Protein AF-A0A858ZTI4-F1 (afdb_monomer_lite)

pLDDT: mean 88.01, std 12.33, range [46.69, 97.62]

Organism: NCBI:txid179636

Secondary structure (DSSP, 8-state):
-HHHHHHHHHHHHHH--S---EEEEEEEETTEEEEEEEEEPTTSPEEEEEEETTEEE-HHHHHHHT-S-TT-HHHHHHHHHHHHHTT----------------SS--EEEEETTEEEEEEEEEEEEEE--TTSSS--EEEEEEEEEEEETTEEEE-SEEEPTTT--EEESS-SHHHHHHHHHT-

Structure (mmCIF, N/CA/C/O backbone):
data_AF-A0A858ZTI4-F1
#
_entry.id   AF-A0A858ZTI4-F1
#
loop_
_atom_site.group_PDB
_atom_site.id
_atom_site.type_symbol
_atom_site.label_atom_id
_atom_site.label_alt_id
_atom_site.label_comp_id
_atom_site.label_asym_id
_atom_site.label_entity_id
_atom_site.label_seq_id
_atom_site.pdbx_PDB_ins_code
_atom_site.Cartn_x
_atom_site.Cartn_y
_atom_site.Cartn_z
_atom_site.occupancy
_atom_site.B_iso_or_equiv
_atom_site.auth_seq_id
_atom_site.auth_comp_id
_atom_site.auth_asym_id
_atom_site.auth_atom_id
_atom_site.pdbx_PDB_model_num
ATOM 1 N N . MET A 1 1 ? 11.874 0.319 -4.194 1.00 8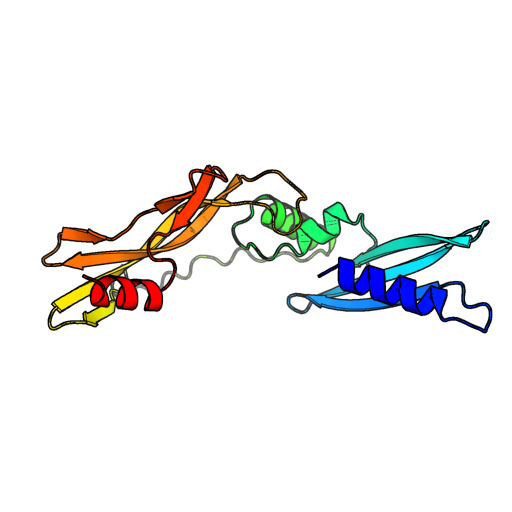0.25 1 MET A N 1
ATOM 2 C CA . MET A 1 1 ? 11.763 -1.053 -4.768 1.00 80.25 1 MET A CA 1
ATOM 3 C C . MET A 1 1 ? 12.172 -1.053 -6.231 1.00 80.25 1 MET A C 1
ATOM 5 O O . MET A 1 1 ? 13.229 -1.582 -6.522 1.00 80.25 1 MET A O 1
ATOM 9 N N . ILE A 1 2 ? 11.401 -0.429 -7.134 1.00 89.94 2 ILE A N 1
ATOM 10 C CA . ILE A 1 2 ? 11.811 -0.324 -8.543 1.00 89.94 2 ILE A CA 1
ATOM 11 C C . ILE A 1 2 ? 13.073 0.529 -8.711 1.00 89.94 2 ILE A C 1
ATOM 13 O O . ILE A 1 2 ? 13.907 0.182 -9.528 1.00 89.94 2 ILE A O 1
ATOM 17 N N . GLU A 1 3 ? 13.240 1.586 -7.901 1.00 91.25 3 GLU A N 1
ATOM 18 C CA . GLU A 1 3 ? 14.425 2.458 -7.960 1.00 91.25 3 GLU A CA 1
ATOM 19 C C . GLU A 1 3 ? 15.718 1.675 -7.762 1.00 91.25 3 GLU A C 1
ATOM 21 O O . GLU A 1 3 ? 16.663 1.894 -8.497 1.00 91.25 3 GLU A O 1
ATOM 26 N N . HIS A 1 4 ? 15.719 0.683 -6.866 1.00 92.56 4 HIS A N 1
ATOM 27 C CA . HIS A 1 4 ? 16.883 -0.171 -6.653 1.00 92.56 4 HIS A CA 1
ATOM 28 C C . HIS A 1 4 ? 17.304 -0.914 -7.930 1.00 92.56 4 HIS A C 1
ATOM 30 O O . HIS A 1 4 ? 18.484 -0.942 -8.250 1.00 92.56 4 HIS A O 1
ATOM 36 N N . LEU A 1 5 ? 16.343 -1.445 -8.695 1.00 94.62 5 LEU A N 1
ATOM 37 C CA . LEU A 1 5 ? 16.630 -2.086 -9.984 1.00 94.62 5 LEU A CA 1
ATOM 38 C C . LEU A 1 5 ? 17.045 -1.072 -11.054 1.00 94.62 5 LEU A C 1
ATOM 40 O O . LEU A 1 5 ? 17.839 -1.386 -11.935 1.00 94.62 5 LEU A O 1
ATOM 44 N N . GLU A 1 6 ? 16.487 0.141 -11.017 1.00 95.88 6 GLU A N 1
ATOM 45 C CA . GLU A 1 6 ? 16.911 1.217 -11.915 1.00 95.88 6 GLU A CA 1
ATOM 46 C C . GLU A 1 6 ? 18.361 1.631 -11.641 1.00 95.88 6 GLU A C 1
ATOM 48 O O . GLU A 1 6 ? 19.104 1.871 -12.591 1.00 95.88 6 GLU A O 1
ATOM 53 N N . ASP A 1 7 ? 18.759 1.696 -10.373 1.00 95.88 7 ASP A N 1
ATOM 54 C CA . ASP A 1 7 ? 20.113 2.045 -9.947 1.00 95.88 7 ASP A CA 1
ATOM 55 C C . ASP A 1 7 ? 21.097 0.920 -10.269 1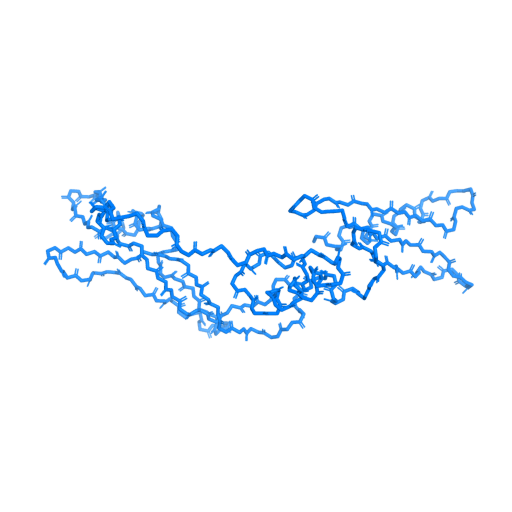.00 95.88 7 ASP A C 1
ATOM 57 O O . ASP A 1 7 ? 22.113 1.187 -10.898 1.00 95.88 7 ASP A O 1
ATOM 61 N N . GLU A 1 8 ? 20.744 -0.340 -10.002 1.00 95.44 8 GLU A N 1
ATOM 62 C CA . GLU A 1 8 ? 21.542 -1.512 -10.393 1.00 95.44 8 GLU A CA 1
ATOM 63 C C . GLU A 1 8 ? 21.844 -1.518 -11.901 1.00 95.44 8 GLU A C 1
ATOM 65 O O . GLU A 1 8 ? 22.991 -1.657 -12.322 1.00 95.44 8 GLU A O 1
ATOM 70 N N . VAL A 1 9 ? 20.825 -1.270 -12.730 1.00 95.38 9 VAL A N 1
ATOM 71 C CA . VAL A 1 9 ? 20.981 -1.156 -14.186 1.00 95.38 9 VAL A CA 1
ATOM 72 C C . VAL A 1 9 ? 21.900 0.002 -14.577 1.00 95.38 9 VAL A C 1
ATOM 74 O O . VAL A 1 9 ? 22.674 -0.119 -15.530 1.00 95.38 9 VAL A O 1
ATOM 77 N N . ARG A 1 10 ? 21.793 1.152 -13.902 1.00 94.62 10 ARG A N 1
ATOM 78 C CA . ARG A 1 10 ? 22.649 2.314 -14.181 1.00 94.62 10 ARG A CA 1
ATOM 79 C C . ARG A 1 10 ? 24.093 2.032 -13.789 1.00 94.62 10 ARG A C 1
ATOM 81 O O . ARG A 1 10 ? 24.980 2.333 -14.585 1.00 94.62 10 ARG A O 1
ATOM 88 N N . ASP A 1 11 ? 24.313 1.429 -12.630 1.00 93.44 11 ASP A N 1
ATOM 89 C CA . ASP A 1 11 ? 25.634 1.089 -12.107 1.00 93.44 11 ASP A CA 1
ATOM 90 C C . ASP A 1 11 ? 26.331 0.047 -12.986 1.00 93.44 11 ASP A C 1
ATOM 92 O O . ASP A 1 11 ? 27.516 0.195 -13.304 1.00 93.44 11 ASP A O 1
ATOM 96 N N . GLU A 1 12 ? 25.594 -0.960 -13.465 1.00 93.19 12 GLU A N 1
ATOM 97 C CA . GLU A 1 12 ? 26.107 -1.959 -14.407 1.00 93.19 12 GLU A CA 1
ATOM 98 C C . GLU A 1 12 ? 26.527 -1.307 -15.733 1.00 93.19 12 GLU A C 1
ATOM 100 O O . GLU A 1 12 ? 27.635 -1.535 -16.228 1.00 93.19 12 GLU A O 1
ATOM 105 N N . LEU A 1 13 ? 25.681 -0.433 -16.292 1.00 92.50 13 LEU A N 1
ATOM 106 C CA . LEU A 1 13 ? 25.996 0.286 -17.530 1.00 92.50 13 LEU A CA 1
ATOM 107 C C . LEU A 1 13 ? 27.165 1.262 -17.364 1.00 92.50 13 LEU A C 1
ATOM 109 O O . LEU A 1 13 ? 27.969 1.396 -18.286 1.00 92.50 13 LEU A O 1
ATOM 113 N N . ALA A 1 14 ? 27.280 1.926 -16.213 1.00 88.44 14 ALA A N 1
ATOM 114 C CA . ALA A 1 14 ? 28.381 2.836 -15.909 1.00 88.44 14 ALA A CA 1
ATOM 115 C C . ALA A 1 14 ? 29.712 2.094 -15.702 1.00 88.44 14 ALA A C 1
ATOM 117 O O . ALA A 1 14 ? 30.772 2.608 -16.061 1.00 88.44 14 ALA A O 1
ATOM 118 N N . SER A 1 15 ? 29.661 0.875 -15.160 1.00 85.88 15 SER A N 1
ATOM 119 C CA . SER A 1 15 ? 30.842 0.054 -14.864 1.00 85.88 15 SER A CA 1
ATOM 120 C C . SER A 1 15 ? 31.310 -0.801 -16.046 1.00 85.88 15 SER A C 1
ATOM 122 O O . SER A 1 15 ? 32.394 -1.391 -15.997 1.00 85.88 15 SER A O 1
ATOM 124 N N . SER A 1 16 ? 30.525 -0.883 -17.124 1.00 80.38 16 SER A N 1
ATOM 125 C CA . SER A 1 16 ? 30.872 -1.683 -18.297 1.00 80.38 16 SER A CA 1
ATOM 126 C C . SER A 1 16 ? 32.094 -1.124 -19.037 1.00 80.38 16 SER A C 1
ATOM 128 O O . SER A 1 16 ? 32.050 -0.061 -19.656 1.00 80.38 16 SER A O 1
ATOM 130 N N . LYS A 1 17 ? 33.161 -1.928 -19.092 1.00 65.38 17 LYS A N 1
ATOM 131 C CA . LYS A 1 17 ? 34.395 -1.624 -19.838 1.00 65.38 17 LYS A CA 1
ATOM 132 C C . LYS A 1 17 ? 34.400 -2.109 -21.299 1.00 65.38 17 LYS A C 1
ATOM 134 O O . LYS A 1 17 ? 35.299 -1.736 -22.043 1.00 65.38 17 LYS A O 1
ATOM 139 N N . HIS A 1 18 ? 33.419 -2.912 -21.733 1.00 64.19 18 HIS A N 1
ATOM 140 C CA . HIS A 1 18 ? 33.491 -3.686 -22.992 1.00 64.19 18 HIS A CA 1
ATOM 141 C C . HIS A 1 18 ? 32.385 -3.372 -24.016 1.00 64.19 18 HIS A C 1
ATOM 143 O O . HIS A 1 18 ? 31.925 -4.256 -24.735 1.00 64.19 18 HIS A O 1
ATOM 149 N N . GLY A 1 19 ? 31.928 -2.120 -24.103 1.00 73.31 19 GLY A N 1
ATOM 150 C CA . GLY A 1 19 ? 30.911 -1.741 -25.096 1.00 73.31 19 GLY A CA 1
ATOM 151 C C . GLY A 1 19 ? 29.525 -2.349 -24.838 1.00 73.31 19 GLY A C 1
ATOM 152 O O . GLY A 1 19 ? 28.692 -2.396 -25.746 1.00 73.31 19 GLY A O 1
ATOM 153 N N . GLN A 1 20 ? 29.252 -2.803 -23.609 1.00 81.88 20 GLN A N 1
ATOM 154 C CA . GLN A 1 20 ? 27.918 -3.219 -23.196 1.00 81.88 20 GLN A CA 1
ATOM 155 C C . GLN A 1 20 ? 26.986 -2.007 -23.261 1.00 81.88 20 GLN A C 1
ATOM 157 O O . GLN A 1 20 ? 27.172 -1.005 -22.577 1.00 81.88 20 GLN A O 1
ATOM 162 N N . THR A 1 21 ? 25.970 -2.091 -24.116 1.00 88.00 21 THR A N 1
ATOM 163 C CA . THR A 1 21 ? 24.982 -1.016 -24.303 1.00 88.00 21 THR A CA 1
ATOM 164 C C . THR A 1 21 ? 23.653 -1.323 -23.625 1.00 88.00 21 THR A C 1
ATOM 166 O O . THR A 1 21 ? 22.708 -0.544 -23.763 1.00 88.00 21 THR A O 1
ATOM 169 N N . ARG A 1 22 ? 23.543 -2.468 -22.935 1.00 92.81 22 ARG A N 1
ATOM 170 C CA . ARG A 1 22 ? 22.309 -2.954 -22.308 1.00 92.81 22 ARG A CA 1
ATOM 171 C C . ARG A 1 22 ? 22.593 -3.680 -20.995 1.00 92.81 22 ARG A C 1
ATOM 173 O O . ARG A 1 22 ? 23.518 -4.481 -20.944 1.00 92.81 22 ARG A O 1
ATOM 180 N N . ALA A 1 23 ? 21.748 -3.452 -20.001 1.00 95.00 23 ALA A N 1
ATOM 181 C CA . ALA A 1 23 ? 21.769 -4.128 -18.704 1.00 95.00 23 ALA A CA 1
ATOM 182 C C . ALA A 1 23 ? 20.334 -4.452 -18.284 1.00 95.00 23 ALA A C 1
ATOM 184 O O . ALA A 1 23 ? 19.403 -3.750 -18.697 1.00 95.00 23 ALA A O 1
ATOM 185 N N . VAL A 1 24 ? 20.144 -5.515 -17.507 1.00 95.81 24 VAL A N 1
ATOM 186 C CA . VAL A 1 24 ? 18.823 -5.939 -17.028 1.00 95.81 24 VAL A CA 1
ATOM 187 C C . VAL A 1 24 ? 18.922 -6.337 -15.567 1.00 95.81 24 VAL A C 1
ATOM 189 O O . VAL A 1 24 ? 19.627 -7.286 -15.249 1.00 95.81 24 VAL A O 1
ATOM 192 N N . ALA A 1 25 ? 18.128 -5.687 -14.721 1.00 96.62 25 ALA A N 1
ATOM 193 C CA . ALA A 1 25 ? 17.913 -6.104 -13.343 1.00 96.62 25 ALA A CA 1
ATOM 194 C C . ALA A 1 25 ? 16.523 -6.732 -13.195 1.00 96.62 25 ALA A C 1
ATOM 196 O O . ALA A 1 25 ? 15.554 -6.318 -13.845 1.00 96.62 25 ALA A O 1
ATOM 197 N N . VAL A 1 26 ? 16.420 -7.757 -12.351 1.00 95.69 26 VAL A N 1
ATOM 198 C CA . VAL A 1 26 ? 15.207 -8.569 -12.185 1.00 95.69 26 VAL A CA 1
ATOM 199 C C . VAL A 1 26 ? 14.902 -8.746 -10.705 1.00 95.69 26 VAL A C 1
ATOM 201 O O . VAL A 1 26 ? 15.789 -9.046 -9.915 1.00 95.69 26 VAL A O 1
ATOM 204 N N . MET A 1 27 ? 13.626 -8.653 -10.333 1.00 95.00 27 MET A N 1
ATOM 205 C CA . MET A 1 27 ? 13.158 -9.065 -9.009 1.00 95.00 27 MET A CA 1
ATOM 206 C C . MET A 1 27 ? 11.832 -9.816 -9.099 1.00 95.00 27 MET A C 1
ATOM 208 O O . MET A 1 27 ? 11.109 -9.705 -10.088 1.00 95.00 27 MET A O 1
ATOM 212 N N . HIS A 1 28 ? 11.491 -10.552 -8.044 1.00 91.38 28 HIS A N 1
ATOM 213 C CA . HIS A 1 28 ? 10.184 -11.191 -7.920 1.00 91.38 28 HIS A CA 1
ATOM 214 C C . HIS A 1 28 ? 9.342 -10.463 -6.874 1.00 91.38 28 HIS A C 1
ATOM 216 O O . HIS A 1 28 ? 9.786 -10.258 -5.745 1.00 91.38 28 HIS A O 1
ATOM 222 N N . VAL A 1 29 ? 8.119 -10.083 -7.243 1.00 87.25 29 VAL A N 1
ATOM 223 C CA . VAL A 1 29 ? 7.165 -9.403 -6.362 1.00 87.25 29 VAL A CA 1
ATOM 224 C C . VAL A 1 29 ? 5.873 -10.205 -6.350 1.00 87.25 29 VAL A C 1
ATOM 226 O O . VAL A 1 29 ? 5.237 -10.371 -7.382 1.00 87.25 29 VAL A O 1
ATOM 229 N N . ASN A 1 30 ? 5.473 -10.712 -5.180 1.00 80.81 30 ASN A N 1
ATOM 230 C CA . ASN A 1 30 ? 4.302 -11.593 -5.032 1.00 80.81 30 ASN A CA 1
ATOM 231 C C . ASN A 1 30 ? 4.338 -12.845 -5.941 1.00 80.81 30 ASN A C 1
ATOM 233 O O . ASN A 1 30 ? 3.291 -13.319 -6.369 1.00 80.81 30 ASN A O 1
ATOM 237 N N . GLY A 1 31 ? 5.533 -13.363 -6.246 1.00 84.62 31 GLY A N 1
ATOM 238 C CA . GLY A 1 31 ? 5.731 -14.519 -7.133 1.00 84.62 31 GLY A CA 1
ATOM 239 C C . GLY A 1 31 ? 5.805 -14.184 -8.627 1.00 84.62 31 GLY A C 1
ATOM 240 O O . GLY A 1 31 ? 6.207 -15.035 -9.413 1.00 84.62 31 GLY A O 1
ATOM 241 N N . ASP A 1 32 ? 5.498 -12.947 -9.018 1.00 88.81 32 ASP A N 1
ATOM 242 C CA . ASP A 1 32 ? 5.583 -12.483 -10.401 1.00 88.81 32 ASP A CA 1
ATOM 243 C C . ASP A 1 32 ? 6.939 -11.825 -10.689 1.00 88.81 32 ASP A C 1
ATOM 245 O O . ASP A 1 32 ? 7.517 -11.139 -9.840 1.00 88.81 32 ASP A O 1
ATOM 249 N N . ARG A 1 33 ? 7.448 -12.010 -11.910 1.00 92.44 33 ARG A N 1
ATOM 250 C CA . ARG A 1 33 ? 8.746 -11.478 -12.346 1.00 92.44 33 ARG A CA 1
ATOM 251 C C . ARG A 1 33 ? 8.615 -10.030 -12.816 1.00 92.44 33 ARG A C 1
ATOM 253 O O . ARG A 1 33 ? 7.860 -9.745 -13.741 1.00 92.44 33 ARG A O 1
ATOM 260 N N . LEU A 1 34 ? 9.405 -9.133 -12.244 1.00 94.88 34 LEU A N 1
ATOM 261 C CA . LEU A 1 34 ? 9.541 -7.734 -12.645 1.00 94.88 34 LEU A CA 1
ATOM 262 C C . LEU A 1 34 ? 10.948 -7.510 -13.196 1.00 94.88 34 LEU A C 1
ATOM 264 O O . LEU A 1 34 ? 11.922 -7.968 -12.600 1.00 94.88 34 LEU A O 1
ATOM 268 N N . GLU A 1 35 ? 11.062 -6.800 -14.315 1.00 96.06 35 GLU A N 1
ATOM 269 C CA . GLU A 1 35 ? 12.354 -6.505 -14.934 1.00 96.06 35 GLU A CA 1
ATOM 270 C C . GLU A 1 35 ? 12.483 -5.018 -15.280 1.00 96.06 35 GLU A C 1
ATOM 272 O O . GLU A 1 35 ? 11.532 -4.372 -15.742 1.00 96.06 35 GLU A O 1
ATOM 277 N N . VAL A 1 36 ? 13.689 -4.491 -15.084 1.00 97.62 36 VAL A N 1
ATOM 278 C CA . VAL A 1 36 ? 14.113 -3.170 -15.548 1.00 97.62 36 VAL A CA 1
ATOM 279 C C . VAL A 1 36 ? 15.238 -3.371 -16.551 1.00 97.62 36 VAL A C 1
ATOM 281 O O . VAL A 1 36 ? 16.241 -4.009 -16.256 1.00 97.62 36 VAL A O 1
ATOM 284 N N . LEU A 1 37 ? 15.067 -2.828 -17.751 1.00 96.88 37 LEU A N 1
ATOM 285 C CA . LEU A 1 37 ? 16.036 -2.883 -18.839 1.00 96.88 37 LEU A CA 1
ATOM 286 C C . LEU A 1 37 ? 16.614 -1.491 -19.069 1.00 96.88 37 LEU A C 1
ATOM 288 O O . LEU A 1 37 ? 15.877 -0.572 -19.424 1.00 96.88 37 LEU A O 1
ATOM 292 N N . GLY A 1 38 ? 17.928 -1.349 -18.971 1.00 96.44 38 GLY A N 1
ATOM 293 C CA . GLY A 1 38 ? 18.648 -0.152 -19.395 1.00 96.44 38 GLY A CA 1
ATOM 294 C C . GLY A 1 38 ? 19.221 -0.313 -20.790 1.00 96.44 38 GLY A C 1
ATOM 295 O O . GLY A 1 38 ? 19.688 -1.388 -21.167 1.00 96.44 38 GLY A O 1
ATOM 296 N N . ARG A 1 39 ? 19.196 0.766 -21.573 1.00 95.06 39 ARG A N 1
ATOM 297 C CA . ARG A 1 39 ? 19.897 0.858 -22.857 1.00 95.06 39 ARG A CA 1
ATOM 298 C C . ARG A 1 39 ? 20.601 2.200 -22.988 1.00 95.06 39 ARG A C 1
ATOM 300 O O . ARG A 1 39 ? 19.962 3.234 -22.807 1.00 95.06 39 ARG A O 1
ATOM 307 N N . ILE A 1 40 ? 21.872 2.187 -23.373 1.00 92.69 40 ILE A N 1
ATOM 308 C CA . ILE A 1 40 ? 22.613 3.401 -23.725 1.00 92.69 40 ILE A CA 1
ATOM 309 C C . ILE A 1 40 ? 22.158 3.849 -25.119 1.00 92.69 40 ILE A C 1
ATOM 311 O O . ILE A 1 40 ? 22.263 3.106 -26.096 1.00 92.69 40 ILE A O 1
ATOM 315 N N . GLY A 1 41 ? 21.578 5.043 -25.199 1.00 86.56 41 GLY A N 1
ATOM 316 C CA . GLY A 1 41 ? 21.133 5.665 -26.438 1.00 86.56 41 GLY A CA 1
ATOM 317 C C . GLY A 1 41 ? 22.255 6.407 -27.173 1.00 86.56 41 GLY A C 1
ATOM 318 O O . GLY A 1 41 ? 23.341 6.613 -26.624 1.00 86.56 41 GLY A O 1
ATOM 319 N N . PRO A 1 42 ? 21.986 6.867 -28.409 1.00 78.75 42 PRO A N 1
ATOM 320 C CA . PRO A 1 42 ? 22.879 7.780 -29.116 1.00 78.75 42 PRO A CA 1
ATOM 321 C C . PRO A 1 42 ? 23.128 9.024 -28.249 1.00 78.75 42 PRO A C 1
ATOM 323 O O . PRO A 1 42 ? 22.174 9.673 -27.820 1.00 78.75 42 PRO A O 1
ATOM 326 N N . GLY A 1 43 ? 24.393 9.315 -27.936 1.00 81.12 43 GLY A N 1
ATOM 327 C CA . GLY A 1 43 ? 24.780 10.409 -27.032 1.00 81.12 43 GLY A CA 1
ATOM 328 C C . GLY A 1 43 ? 24.989 10.015 -25.563 1.00 81.12 43 GLY A C 1
ATOM 329 O O . GLY A 1 43 ? 25.113 10.896 -24.722 1.00 81.12 43 GLY A O 1
ATOM 330 N N . GLY A 1 44 ? 25.015 8.719 -25.230 1.00 83.88 44 GLY A N 1
ATOM 331 C CA . GLY A 1 44 ? 25.411 8.240 -23.895 1.00 83.88 44 GLY A CA 1
ATOM 332 C C . GLY A 1 44 ? 24.307 8.281 -22.831 1.00 83.88 44 GLY A C 1
ATOM 333 O O . GLY A 1 44 ? 24.535 7.884 -21.694 1.00 83.88 44 GLY A O 1
ATOM 334 N N . THR A 1 45 ? 23.096 8.717 -23.185 1.00 90.25 45 THR A N 1
ATOM 335 C CA . THR A 1 45 ? 21.959 8.749 -22.250 1.00 90.25 45 THR A CA 1
ATOM 336 C C . THR A 1 45 ? 21.407 7.349 -21.991 1.00 90.25 45 THR A C 1
ATOM 338 O O . THR A 1 45 ? 21.166 6.585 -22.926 1.00 90.25 45 THR A O 1
ATOM 341 N N . ILE A 1 46 ? 21.154 7.003 -20.727 1.00 92.81 46 ILE A N 1
ATOM 342 C CA . ILE A 1 46 ? 20.540 5.719 -20.366 1.00 92.81 46 ILE A CA 1
ATOM 343 C C . ILE A 1 46 ? 19.017 5.845 -20.450 1.00 92.81 46 ILE A C 1
ATOM 345 O O . ILE A 1 46 ? 18.404 6.668 -19.772 1.00 92.81 46 ILE A O 1
ATOM 349 N N . ARG A 1 47 ? 18.391 5.000 -21.273 1.00 93.94 47 ARG A N 1
ATOM 350 C CA . ARG A 1 47 ? 16.934 4.844 -21.356 1.00 93.94 47 ARG A CA 1
ATOM 351 C C . ARG A 1 47 ? 16.506 3.582 -20.629 1.00 93.94 47 ARG A C 1
ATOM 353 O O . ARG A 1 47 ? 17.024 2.505 -20.921 1.00 93.94 47 ARG A O 1
ATOM 360 N N . LEU A 1 48 ? 15.521 3.717 -19.748 1.00 96.19 48 LEU A N 1
ATOM 361 C CA . LEU A 1 48 ? 14.948 2.604 -19.001 1.00 96.19 48 LEU A CA 1
ATOM 362 C C . LEU A 1 48 ? 13.657 2.100 -19.654 1.00 96.19 48 LEU A C 1
ATOM 364 O O . LEU A 1 48 ? 12.852 2.871 -20.182 1.00 96.19 48 LEU A O 1
ATOM 368 N N . GLY A 1 49 ? 13.469 0.788 -19.625 1.00 96.81 49 GLY A N 1
ATOM 369 C CA . GLY A 1 49 ? 12.248 0.090 -19.993 1.00 96.81 49 GLY A CA 1
ATOM 370 C C . GLY A 1 49 ? 11.842 -0.872 -18.886 1.00 96.81 49 GLY A C 1
ATOM 371 O O . GLY A 1 49 ? 12.687 -1.342 -18.130 1.00 96.81 49 GLY A O 1
ATOM 372 N N . TYR A 1 50 ? 10.548 -1.163 -18.806 1.00 96.88 50 TYR A N 1
ATOM 373 C CA . TYR A 1 50 ? 9.966 -1.911 -17.699 1.00 96.88 50 TYR A CA 1
ATOM 374 C C . TYR A 1 50 ? 9.100 -3.048 -18.229 1.00 96.88 50 TYR A C 1
ATOM 376 O O . TYR A 1 50 ? 8.324 -2.844 -19.172 1.00 96.88 50 TYR A O 1
ATOM 384 N N . SER A 1 51 ? 9.208 -4.221 -17.615 1.00 94.06 51 SER A N 1
ATOM 385 C CA . SER A 1 51 ? 8.346 -5.366 -17.901 1.00 94.06 51 SER A CA 1
ATOM 386 C C . SER A 1 51 ? 7.865 -6.060 -16.633 1.00 94.06 51 SER A C 1
ATOM 388 O O . SER A 1 51 ? 8.532 -6.070 -15.598 1.00 94.06 51 SER A O 1
ATOM 390 N N . TYR A 1 52 ? 6.676 -6.649 -16.739 1.00 93.56 52 TYR A N 1
ATOM 391 C CA . TYR A 1 52 ? 6.081 -7.528 -15.739 1.00 93.56 52 TYR A CA 1
ATOM 392 C C . TYR A 1 52 ? 5.684 -8.830 -16.425 1.00 93.56 52 TYR A C 1
ATOM 394 O O . TYR A 1 52 ? 4.953 -8.805 -17.416 1.00 93.56 52 TYR A O 1
ATOM 402 N N . CYS A 1 53 ? 6.223 -9.952 -15.957 1.00 91.56 53 CYS A N 1
ATOM 403 C CA . CYS A 1 53 ? 6.082 -11.278 -16.561 1.00 91.56 53 CYS A CA 1
ATOM 404 C C . CYS A 1 53 ? 6.292 -11.256 -18.088 1.00 91.56 53 CYS A C 1
ATOM 406 O O . CYS A 1 53 ? 5.499 -11.808 -18.847 1.00 91.56 53 CYS A O 1
ATOM 408 N N . GLY A 1 54 ? 7.339 -10.554 -18.542 1.00 89.31 54 GLY A N 1
ATOM 409 C CA . GLY A 1 54 ? 7.702 -10.421 -19.957 1.00 89.31 54 GLY A CA 1
ATOM 410 C C . GLY A 1 54 ? 6.875 -9.415 -20.770 1.00 89.31 54 GLY A C 1
ATOM 411 O O . GLY A 1 54 ? 7.225 -9.132 -21.915 1.00 89.31 54 GLY A O 1
ATOM 412 N N . VAL A 1 55 ? 5.815 -8.821 -20.211 1.00 91.19 55 VAL A N 1
ATOM 413 C CA . VAL A 1 55 ? 5.009 -7.806 -20.908 1.00 91.19 55 VAL A CA 1
ATOM 414 C C . VAL A 1 55 ? 5.536 -6.416 -20.593 1.00 91.19 55 VAL A C 1
ATOM 416 O O . VAL A 1 55 ? 5.617 -6.011 -19.432 1.00 91.19 55 VAL A O 1
ATOM 419 N N . ARG A 1 56 ? 5.876 -5.663 -21.641 1.00 92.69 56 ARG A N 1
ATOM 420 C CA . ARG A 1 56 ? 6.352 -4.285 -21.521 1.00 92.69 56 ARG A CA 1
ATOM 421 C C . ARG A 1 56 ? 5.227 -3.351 -21.084 1.00 92.69 56 ARG A C 1
ATOM 423 O O . ARG A 1 56 ? 4.130 -3.400 -21.631 1.00 92.69 56 ARG A O 1
ATOM 430 N N . MET A 1 57 ? 5.532 -2.443 -20.164 1.00 93.75 57 MET A N 1
ATOM 431 C CA . MET A 1 57 ? 4.593 -1.417 -19.716 1.00 93.75 57 MET A CA 1
ATOM 432 C C . MET A 1 57 ? 5.304 -0.143 -19.259 1.00 93.75 57 MET A C 1
ATOM 434 O O . MET A 1 57 ? 6.528 -0.084 -19.152 1.00 93.75 57 MET A O 1
ATOM 438 N N . GLU A 1 58 ? 4.525 0.906 -19.017 1.00 94.44 58 GLU A N 1
ATOM 439 C CA . GLU A 1 58 ? 5.026 2.145 -18.425 1.00 94.44 58 GLU A CA 1
ATOM 440 C C . GLU A 1 58 ? 5.386 1.953 -16.947 1.00 94.44 58 GLU A C 1
ATOM 442 O O . GLU A 1 58 ? 4.715 1.209 -16.227 1.00 94.44 58 GLU A O 1
ATOM 447 N N . ARG A 1 59 ? 6.383 2.709 -16.461 1.00 94.62 59 ARG A N 1
ATOM 448 C CA . ARG A 1 59 ? 6.805 2.716 -15.047 1.00 94.62 59 ARG A CA 1
ATOM 449 C C . ARG A 1 59 ? 5.628 2.917 -14.094 1.00 94.62 59 ARG A C 1
ATOM 451 O O . ARG A 1 59 ? 5.503 2.213 -13.098 1.00 94.62 59 ARG A O 1
ATOM 458 N N . LYS A 1 60 ? 4.750 3.876 -14.410 1.00 94.44 60 LYS A N 1
ATOM 459 C CA . LYS A 1 60 ? 3.577 4.215 -13.592 1.00 94.44 60 LYS A CA 1
ATOM 460 C C . LYS A 1 60 ? 2.610 3.034 -13.480 1.00 94.44 60 LYS A C 1
ATOM 462 O O . LYS A 1 60 ? 2.144 2.722 -12.385 1.00 94.44 60 LYS A O 1
ATOM 467 N N . THR A 1 61 ? 2.336 2.368 -14.599 1.00 93.31 61 THR A N 1
ATOM 468 C CA . THR A 1 61 ? 1.481 1.175 -14.652 1.00 93.31 61 THR A CA 1
ATOM 469 C C . THR A 1 61 ? 2.085 0.038 -13.843 1.00 93.31 61 THR A C 1
ATOM 471 O O . THR A 1 61 ? 1.388 -0.538 -13.011 1.00 93.31 61 THR A O 1
ATOM 474 N N . LEU A 1 62 ? 3.387 -0.215 -14.005 1.00 94.25 62 LEU A N 1
ATOM 475 C CA . LEU A 1 62 ? 4.101 -1.230 -13.237 1.00 94.25 62 LEU A CA 1
ATOM 476 C C . LEU A 1 62 ? 4.011 -0.965 -11.731 1.00 94.25 62 LEU A C 1
ATOM 478 O O . LEU A 1 62 ? 3.585 -1.837 -10.983 1.00 94.25 62 LEU A O 1
ATOM 482 N N . LEU A 1 63 ? 4.331 0.255 -11.293 1.00 94.25 63 LEU A N 1
ATOM 483 C CA . LEU A 1 63 ? 4.252 0.659 -9.885 1.00 94.25 63 LEU A CA 1
ATOM 484 C C . LEU A 1 63 ? 2.835 0.548 -9.311 1.00 94.25 63 LEU A C 1
ATOM 486 O O . LEU A 1 63 ? 2.665 0.182 -8.151 1.00 94.25 63 LEU A O 1
ATOM 490 N N . THR A 1 64 ? 1.810 0.835 -10.115 1.00 94.25 64 THR A N 1
ATOM 491 C CA . THR A 1 64 ? 0.412 0.647 -9.697 1.00 94.25 64 THR A CA 1
ATOM 492 C C . THR A 1 64 ? 0.093 -0.832 -9.499 1.00 94.25 64 THR A C 1
ATOM 494 O O . THR A 1 64 ? -0.546 -1.199 -8.512 1.00 94.25 64 THR A O 1
ATOM 497 N N . LEU A 1 65 ? 0.552 -1.679 -10.422 1.00 92.31 65 LEU A N 1
ATOM 498 C CA . LEU A 1 65 ? 0.303 -3.118 -10.425 1.00 92.31 65 LEU A CA 1
ATOM 499 C C . LEU A 1 65 ? 0.924 -3.805 -9.200 1.00 92.31 65 LEU A C 1
ATOM 501 O O . LEU A 1 65 ? 0.270 -4.623 -8.547 1.00 92.31 65 LEU A O 1
ATOM 505 N N . VAL A 1 66 ? 2.156 -3.421 -8.855 1.00 91.88 66 VAL A N 1
ATOM 506 C CA . VAL A 1 66 ? 2.930 -3.998 -7.741 1.00 91.88 66 VAL A CA 1
ATOM 507 C C . VAL A 1 66 ? 2.784 -3.245 -6.420 1.00 91.88 66 VAL A C 1
ATOM 509 O O . VAL A 1 66 ? 3.485 -3.557 -5.460 1.00 91.88 66 VAL A O 1
ATOM 512 N N . CYS A 1 67 ? 1.870 -2.275 -6.350 1.00 91.81 67 CYS A N 1
ATOM 513 C CA . CYS A 1 67 ? 1.607 -1.510 -5.136 1.00 91.81 67 CYS A CA 1
ATOM 514 C C . CYS A 1 67 ? 1.373 -2.458 -3.938 1.00 91.81 67 CYS A C 1
ATOM 516 O O . CYS A 1 67 ? 0.548 -3.370 -4.044 1.00 91.81 67 CYS A O 1
ATOM 518 N N . PRO A 1 68 ? 2.059 -2.279 -2.793 1.00 90.19 68 PRO A N 1
ATOM 519 C CA . PRO A 1 68 ? 1.940 -3.195 -1.658 1.00 90.19 68 PRO A CA 1
ATOM 520 C C . PRO A 1 68 ? 0.581 -3.088 -0.951 1.00 90.19 68 PRO A C 1
ATOM 522 O O . PRO A 1 68 ? 0.115 -4.061 -0.357 1.00 90.19 68 PRO A O 1
ATOM 525 N N . GLU A 1 69 ? -0.108 -1.953 -1.084 1.00 91.19 69 GLU A N 1
ATOM 526 C CA . GLU A 1 69 ? -1.412 -1.700 -0.469 1.00 91.19 69 GLU A CA 1
ATOM 527 C C . GLU A 1 69 ? -2.515 -2.545 -1.118 1.00 91.19 69 GLU A C 1
ATOM 529 O O . GLU A 1 69 ? -2.961 -2.273 -2.233 1.00 91.19 69 GLU A O 1
ATOM 534 N N . GLN A 1 70 ? -2.946 -3.613 -0.443 1.00 87.19 70 GLN A N 1
ATOM 535 C CA . GLN A 1 70 ? -3.928 -4.573 -0.975 1.00 87.19 70 GLN A CA 1
ATOM 536 C C . GLN A 1 70 ? -5.310 -3.953 -1.175 1.00 87.19 70 GLN A C 1
ATOM 538 O O . GLN A 1 70 ? -5.977 -4.256 -2.160 1.00 87.19 70 GLN A O 1
ATOM 543 N N . SER A 1 71 ? -5.701 -3.037 -0.290 1.00 89.44 71 SER A N 1
ATOM 544 C CA . SER A 1 71 ? -6.968 -2.310 -0.373 1.00 89.44 71 SER A CA 1
ATOM 545 C C . SER A 1 71 ? -6.916 -1.087 -1.299 1.00 89.44 71 SER A C 1
ATOM 547 O O . SER A 1 71 ? -7.918 -0.384 -1.419 1.00 89.44 71 SER A O 1
ATOM 549 N N . CYS A 1 72 ? -5.788 -0.819 -1.976 1.00 92.44 72 CYS A N 1
ATOM 550 C CA . CYS A 1 72 ? -5.675 0.301 -2.910 1.00 92.44 72 CYS A CA 1
ATOM 551 C C . CYS A 1 72 ? -6.559 0.076 -4.157 1.00 92.44 72 CYS A C 1
ATOM 553 O O . CYS A 1 72 ? -6.293 -0.849 -4.933 1.00 92.44 72 CYS A O 1
ATOM 555 N N . PRO A 1 73 ? -7.550 0.949 -4.435 1.00 92.44 73 PRO A N 1
ATOM 556 C CA . PRO A 1 73 ? -8.422 0.810 -5.604 1.00 92.44 73 PRO A CA 1
ATOM 557 C C . PRO A 1 73 ? -7.664 0.819 -6.937 1.00 92.44 73 PRO A C 1
ATOM 559 O O . PRO A 1 73 ? -8.006 0.068 -7.849 1.00 92.44 73 PRO A O 1
ATOM 562 N N . CYS A 1 74 ? -6.600 1.624 -7.052 1.00 93.50 74 CYS A N 1
ATOM 563 C CA . CYS A 1 74 ? -5.777 1.688 -8.262 1.00 93.50 74 CYS A CA 1
ATOM 564 C C . CYS A 1 74 ? -5.066 0.356 -8.531 1.00 93.50 74 CYS A C 1
ATOM 566 O O . CYS A 1 74 ? -5.047 -0.112 -9.670 1.00 93.50 74 CYS A O 1
ATOM 568 N N . ARG A 1 75 ? -4.539 -0.287 -7.479 1.00 92.88 75 ARG A N 1
ATOM 569 C CA . ARG A 1 75 ? -3.936 -1.622 -7.569 1.00 92.88 75 ARG A CA 1
ATOM 570 C C . ARG A 1 75 ? -4.969 -2.657 -7.990 1.00 92.88 75 ARG A C 1
ATOM 572 O O . ARG A 1 75 ? -4.708 -3.425 -8.911 1.00 92.88 75 ARG A O 1
ATOM 579 N N . VAL A 1 76 ? -6.130 -2.676 -7.333 1.00 91.88 76 VAL A N 1
ATOM 580 C CA . VAL A 1 76 ? -7.215 -3.626 -7.630 1.00 91.88 76 VAL A CA 1
ATOM 581 C C . VAL A 1 76 ? -7.634 -3.515 -9.096 1.00 91.88 76 VAL A C 1
ATOM 583 O O . VAL A 1 76 ? -7.677 -4.523 -9.799 1.00 91.88 76 VAL A O 1
ATOM 586 N N . ALA A 1 77 ? -7.852 -2.293 -9.590 1.00 92.75 77 ALA A N 1
ATOM 587 C CA . ALA A 1 77 ? -8.200 -2.051 -10.987 1.00 92.75 77 ALA A CA 1
ATOM 588 C C . ALA A 1 77 ? -7.077 -2.471 -11.955 1.00 92.75 77 ALA A C 1
ATOM 590 O O . ALA A 1 77 ? -7.337 -3.145 -12.952 1.00 92.75 77 ALA A O 1
ATOM 591 N N . SER A 1 78 ? -5.823 -2.118 -11.653 1.00 92.75 78 SER A N 1
ATOM 592 C CA . SER A 1 78 ? -4.664 -2.475 -12.479 1.00 92.75 78 SER A CA 1
ATOM 593 C C . SER A 1 78 ? -4.465 -3.993 -12.560 1.00 92.75 78 SER A C 1
ATOM 595 O O . SER A 1 78 ? -4.322 -4.529 -13.659 1.00 92.75 78 SER A O 1
ATOM 597 N N . ARG A 1 79 ? -4.569 -4.707 -11.431 1.00 91.31 79 ARG A N 1
ATOM 598 C CA . ARG A 1 79 ? -4.510 -6.175 -11.387 1.00 91.31 79 ARG A CA 1
ATOM 599 C C . ARG A 1 79 ? -5.665 -6.825 -12.134 1.00 91.31 79 ARG A C 1
ATOM 601 O O . ARG A 1 79 ? -5.437 -7.775 -12.873 1.00 91.31 79 ARG A O 1
ATOM 608 N N . ALA A 1 80 ? -6.889 -6.323 -11.982 1.00 89.88 80 ALA A N 1
ATOM 609 C CA . ALA A 1 80 ? -8.036 -6.842 -12.723 1.00 89.88 80 ALA A CA 1
ATOM 610 C C . ALA A 1 80 ? -7.830 -6.718 -14.243 1.00 89.88 80 ALA A C 1
ATOM 612 O O . ALA A 1 80 ? -8.089 -7.666 -14.984 1.00 89.88 80 ALA A O 1
ATOM 613 N N . ASN A 1 81 ? -7.307 -5.579 -14.710 1.00 89.62 81 ASN A N 1
ATOM 614 C CA . ASN A 1 81 ? -6.971 -5.381 -16.120 1.00 89.62 81 ASN A CA 1
ATOM 615 C C . ASN A 1 81 ? -5.836 -6.304 -16.581 1.00 89.62 81 ASN A C 1
ATOM 617 O O . ASN A 1 81 ? -5.923 -6.878 -17.664 1.00 89.62 81 ASN A O 1
ATOM 621 N N . TRP A 1 82 ? -4.809 -6.487 -15.751 1.00 89.62 82 TRP A N 1
ATOM 622 C CA . TRP A 1 82 ? -3.708 -7.407 -16.019 1.00 89.62 82 TRP A CA 1
ATOM 623 C C . TRP A 1 82 ? -4.175 -8.862 -16.154 1.00 89.62 82 TRP A C 1
ATOM 625 O O . TRP A 1 82 ? -3.878 -9.512 -17.154 1.00 89.62 82 TRP A O 1
ATOM 635 N N . HIS A 1 83 ? -4.971 -9.360 -15.203 1.00 87.56 83 HIS A N 1
ATOM 636 C CA . HIS A 1 83 ? -5.519 -10.719 -15.254 1.00 87.56 83 HIS A CA 1
ATOM 637 C C . HIS A 1 83 ? -6.416 -10.925 -16.482 1.00 87.56 83 HIS A C 1
ATOM 639 O O . HIS A 1 83 ? -6.303 -11.951 -17.153 1.00 87.56 83 HIS A O 1
ATOM 645 N N . ARG A 1 84 ? -7.226 -9.916 -16.843 1.00 85.31 84 ARG A N 1
ATOM 646 C CA . ARG A 1 84 ? -8.018 -9.933 -18.081 1.00 85.31 84 ARG A CA 1
ATOM 647 C C . ARG A 1 84 ? -7.129 -10.037 -19.324 1.00 85.31 84 ARG A C 1
ATOM 649 O O . ARG A 1 84 ? -7.436 -10.824 -20.210 1.00 85.31 84 ARG A O 1
ATOM 656 N N . HIS A 1 85 ? -6.030 -9.283 -19.380 1.00 82.81 85 HIS A N 1
ATOM 657 C CA . HIS A 1 85 ? -5.075 -9.330 -20.493 1.00 82.81 85 HIS A CA 1
ATOM 658 C C . HIS A 1 85 ? -4.365 -10.688 -20.606 1.00 82.81 85 HIS A C 1
ATOM 660 O O . HIS A 1 85 ? -4.127 -11.165 -21.709 1.00 82.81 85 HIS A O 1
ATOM 666 N N . GLN A 1 86 ? -4.053 -11.340 -19.484 1.00 80.88 86 GLN A N 1
ATOM 667 C CA . GLN A 1 86 ? -3.439 -12.672 -19.486 1.00 80.88 86 GLN A CA 1
ATOM 668 C C . GLN A 1 86 ? -4.417 -13.810 -19.828 1.00 80.88 86 GLN A C 1
ATOM 670 O O . GLN A 1 86 ? -4.006 -14.966 -19.865 1.00 80.88 86 GLN A O 1
ATOM 675 N N . GLY A 1 87 ? -5.706 -13.520 -20.038 1.00 68.00 87 GLY A N 1
ATOM 676 C CA . GLY A 1 87 ? -6.726 -14.556 -20.208 1.00 68.00 87 GLY A CA 1
ATOM 677 C C . GLY A 1 87 ? -6.967 -15.383 -18.939 1.00 68.00 87 GLY A C 1
ATOM 678 O O . GLY A 1 87 ? -7.599 -16.435 -19.003 1.00 68.00 87 GLY A O 1
ATOM 679 N N . ILE A 1 88 ? -6.490 -14.917 -17.777 1.00 62.12 88 ILE A N 1
ATOM 680 C CA . ILE A 1 88 ? -6.762 -15.553 -16.488 1.00 62.12 88 ILE A CA 1
ATOM 681 C C . ILE A 1 88 ? -8.180 -15.157 -16.085 1.00 62.12 88 ILE A C 1
ATOM 683 O O . ILE A 1 88 ? -8.424 -14.080 -15.535 1.00 62.12 88 ILE A O 1
ATOM 687 N N . VAL A 1 89 ? -9.131 -16.047 -16.358 1.00 52.62 89 VAL A N 1
ATOM 688 C CA . VAL A 1 89 ? -10.454 -15.989 -15.740 1.00 52.62 89 VAL A CA 1
ATOM 689 C C . VAL A 1 89 ? -10.259 -16.349 -14.273 1.00 52.62 89 VAL A C 1
ATOM 691 O O . VAL A 1 89 ? -10.093 -17.518 -13.942 1.00 52.62 89 VAL A O 1
ATOM 694 N N . ILE A 1 90 ? -10.244 -15.350 -13.388 1.00 54.44 90 ILE A N 1
ATOM 695 C CA . ILE A 1 90 ? -10.381 -15.611 -11.953 1.00 54.44 90 ILE A CA 1
ATOM 696 C C . ILE A 1 90 ? -11.810 -16.128 -11.773 1.00 54.44 90 ILE A C 1
ATOM 698 O O . ILE A 1 90 ? -12.749 -15.361 -12.018 1.00 54.44 90 ILE A O 1
ATOM 702 N N . PRO A 1 91 ? -12.013 -17.401 -11.391 1.00 46.69 91 PRO A N 1
ATOM 703 C CA . PRO A 1 91 ? -13.345 -17.871 -11.068 1.00 46.69 91 PRO A CA 1
ATOM 704 C C . PRO A 1 91 ? -13.845 -17.006 -9.915 1.00 46.69 91 PRO A C 1
ATOM 706 O O . PRO A 1 91 ? -13.151 -16.861 -8.907 1.00 46.69 91 PRO A O 1
ATOM 709 N N . ALA A 1 92 ? -15.029 -16.414 -10.052 1.00 51.62 92 ALA A N 1
ATOM 710 C CA . ALA A 1 92 ? -15.709 -15.867 -8.892 1.00 51.62 92 ALA A CA 1
ATOM 711 C C . ALA A 1 92 ? -15.928 -17.043 -7.938 1.00 51.62 92 ALA A C 1
ATOM 713 O O . ALA A 1 92 ? -16.748 -17.912 -8.226 1.00 51.62 92 ALA A O 1
ATOM 714 N N . THR A 1 93 ? -15.146 -17.130 -6.860 1.00 50.88 93 THR A N 1
ATOM 715 C CA . THR A 1 93 ? -15.355 -18.162 -5.848 1.00 50.88 93 THR A CA 1
ATOM 716 C C . THR A 1 93 ? -16.772 -17.959 -5.319 1.00 50.88 93 THR A C 1
ATOM 718 O O . THR A 1 93 ? -17.035 -16.913 -4.717 1.00 50.88 93 THR A O 1
ATOM 721 N N . PRO A 1 94 ? -17.711 -18.896 -5.549 1.00 49.97 94 PRO A N 1
ATOM 722 C CA . PRO A 1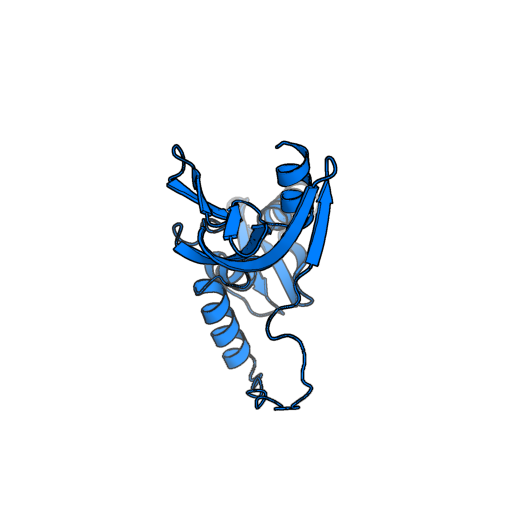 94 ? -19.017 -18.795 -4.928 1.00 49.97 94 PRO A CA 1
ATOM 723 C C . PRO A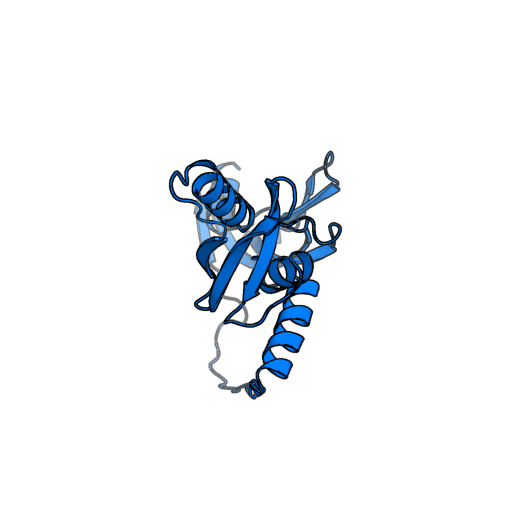 1 94 ? -18.791 -18.826 -3.414 1.00 49.97 94 PRO A C 1
ATOM 725 O O . PRO A 1 94 ? -17.952 -19.614 -2.955 1.00 49.97 94 PRO A O 1
ATOM 728 N N . PRO A 1 95 ? -19.488 -18.001 -2.617 1.00 51.72 95 PRO A N 1
ATOM 729 C CA . PRO A 1 95 ? -19.362 -18.084 -1.173 1.00 51.72 95 PRO A CA 1
ATOM 730 C C . PRO A 1 95 ? -19.775 -19.495 -0.742 1.00 51.72 95 PRO A C 1
ATOM 732 O O . PRO A 1 95 ? -20.943 -19.872 -0.827 1.00 51.72 95 PRO A O 1
ATOM 735 N N . ARG A 1 96 ? -18.806 -20.309 -0.304 1.00 54.25 96 ARG A N 1
ATOM 736 C CA . ARG A 1 96 ? -19.093 -21.565 0.390 1.00 54.25 96 ARG A CA 1
ATOM 737 C C . ARG A 1 96 ? -19.677 -21.193 1.746 1.00 54.25 96 ARG A C 1
ATOM 739 O O . ARG A 1 96 ? -18.941 -20.951 2.697 1.00 54.25 96 ARG A O 1
ATOM 746 N N . PHE A 1 97 ? -21.001 -21.139 1.825 1.00 48.41 97 PHE A N 1
ATOM 747 C CA . PHE A 1 97 ? -21.705 -21.119 3.099 1.00 48.41 97 PHE A CA 1
ATOM 748 C C . PHE A 1 97 ? -21.523 -22.482 3.768 1.00 48.41 97 PHE A C 1
ATOM 750 O O . PHE A 1 97 ? -22.209 -23.448 3.448 1.00 48.41 97 PHE A O 1
ATOM 757 N N . GLN A 1 98 ? -20.566 -22.562 4.686 1.00 54.06 98 GLN A N 1
ATOM 758 C CA . GLN A 1 98 ? -20.551 -23.591 5.717 1.00 54.06 98 GLN A CA 1
ATOM 759 C C . GLN A 1 98 ? -21.051 -22.936 7.007 1.00 54.06 98 GLN A C 1
ATOM 761 O O . GLN A 1 98 ? -20.346 -22.085 7.552 1.00 54.06 98 GLN A O 1
ATOM 766 N N . PRO A 1 99 ? -22.255 -23.280 7.497 1.00 50.03 99 PRO A N 1
ATOM 767 C CA . PRO A 1 99 ? -22.739 -22.797 8.778 1.00 50.03 99 PRO A CA 1
ATOM 768 C C . PRO A 1 99 ? -22.023 -23.581 9.877 1.00 50.03 99 PRO A C 1
ATOM 770 O O . PRO A 1 99 ? -22.530 -24.555 10.422 1.00 50.03 99 PRO A O 1
ATOM 773 N N . VAL A 1 100 ? -20.797 -23.171 10.176 1.00 55.56 100 VAL A N 1
ATOM 774 C CA . VAL A 1 100 ? -20.180 -23.458 11.465 1.00 55.56 100 VAL A CA 1
ATOM 775 C C . VAL A 1 100 ? -20.465 -22.224 12.303 1.00 55.56 100 VAL A C 1
ATOM 777 O O . VAL A 1 100 ? -20.120 -21.123 11.876 1.00 55.56 100 VAL A O 1
ATOM 780 N N . ALA A 1 101 ? -21.121 -22.391 13.452 1.00 57.25 101 ALA A N 1
ATOM 781 C CA . ALA A 1 101 ? -21.327 -21.325 14.428 1.00 57.25 101 ALA A CA 1
ATOM 782 C C . ALA A 1 101 ? -19.965 -20.901 15.003 1.00 57.25 101 ALA A C 1
ATOM 784 O O . ALA A 1 101 ? -19.572 -21.288 16.099 1.00 57.25 101 ALA A O 1
ATOM 785 N N . ARG A 1 102 ? -19.194 -20.168 14.203 1.00 55.03 102 ARG A N 1
ATOM 786 C CA . ARG A 1 102 ? -18.025 -19.429 14.650 1.00 55.03 102 ARG A CA 1
ATOM 787 C C . ARG A 1 102 ? -18.536 -18.143 15.297 1.00 55.03 102 ARG A C 1
ATOM 789 O O . ARG A 1 102 ? -19.523 -17.587 14.807 1.00 55.03 102 ARG A O 1
ATOM 796 N N . PRO A 1 103 ? -17.893 -17.663 16.372 1.00 57.38 103 PRO A N 1
ATOM 797 C CA . PRO A 1 103 ? -18.110 -16.304 16.844 1.00 57.38 103 PRO A CA 1
ATOM 798 C C . PRO A 1 103 ? -18.077 -15.349 15.646 1.00 57.38 103 PRO A C 1
ATOM 800 O O . PRO A 1 103 ? -17.190 -15.461 14.799 1.00 57.38 103 PRO A O 1
ATOM 803 N N . LEU A 1 104 ? -19.058 -14.444 15.545 1.00 62.94 104 LEU A N 1
ATOM 804 C CA . LEU A 1 104 ? -19.146 -13.484 14.432 1.00 62.94 104 LEU A CA 1
ATOM 805 C C . LEU A 1 104 ? -17.873 -12.625 14.319 1.00 62.94 104 LEU A C 1
ATOM 807 O O . LEU A 1 104 ? -17.563 -12.126 13.239 1.00 62.94 104 LEU A O 1
ATOM 811 N N . ILE A 1 105 ? -17.148 -12.478 15.432 1.00 66.56 105 ILE A N 1
ATOM 812 C CA . ILE A 1 105 ? -15.861 -11.802 15.567 1.00 66.56 105 ILE A CA 1
ATOM 813 C C . ILE A 1 105 ? -15.023 -12.616 16.566 1.00 66.56 105 ILE A C 1
ATOM 815 O O . ILE A 1 105 ? -15.510 -12.950 17.646 1.00 66.56 105 ILE A O 1
ATOM 819 N N . GLU A 1 106 ? -13.782 -12.949 16.213 1.00 76.19 106 GLU A N 1
ATOM 820 C CA . GLU A 1 106 ? -12.816 -13.550 17.140 1.00 76.19 106 GLU A CA 1
ATOM 821 C C . GLU A 1 106 ? -12.301 -12.450 18.081 1.00 76.19 106 GLU A C 1
ATOM 823 O O . GLU A 1 106 ? -11.420 -11.665 17.728 1.00 76.19 106 GLU A O 1
ATOM 828 N N . GLU A 1 107 ? -12.939 -12.317 19.246 1.00 89.12 107 GLU A N 1
ATOM 829 C CA . GLU A 1 107 ? -12.481 -11.418 20.307 1.00 89.12 107 GLU A CA 1
ATOM 830 C C . GLU A 1 107 ? -11.248 -12.017 20.987 1.00 89.12 107 GLU A C 1
ATOM 832 O O . GLU A 1 107 ? -11.228 -13.202 21.322 1.00 89.12 107 GLU A O 1
ATOM 837 N N . VAL A 1 108 ? -10.232 -11.191 21.226 1.00 92.19 108 VAL A N 1
ATOM 838 C CA . VAL A 1 108 ? -9.004 -11.603 21.907 1.00 92.19 108 VAL A CA 1
ATOM 839 C C . VAL A 1 108 ? -8.949 -10.941 23.272 1.00 92.19 108 VAL A C 1
ATOM 841 O O . VAL A 1 108 ? -8.925 -9.717 23.379 1.00 92.19 108 VAL A O 1
ATOM 844 N N . GLU A 1 109 ? -8.919 -11.740 24.332 1.00 93.50 109 GLU A N 1
ATOM 845 C CA . GLU A 1 109 ? -8.687 -11.215 25.674 1.00 93.50 109 GLU A CA 1
ATOM 846 C C . GLU A 1 109 ? -7.230 -10.752 25.804 1.00 93.50 109 GLU A C 1
ATOM 848 O O . GLU A 1 109 ? -6.295 -11.508 25.536 1.00 93.50 109 GLU A O 1
ATOM 853 N N . ILE A 1 110 ? -7.031 -9.507 26.233 1.00 93.06 110 ILE A N 1
ATOM 854 C CA . ILE A 1 110 ? -5.717 -8.949 26.551 1.00 93.06 110 ILE A CA 1
ATOM 855 C C . ILE A 1 110 ? -5.666 -8.552 28.025 1.00 93.06 110 ILE A C 1
ATOM 857 O O . ILE A 1 110 ? -6.642 -8.056 28.594 1.00 93.06 110 ILE A O 1
ATOM 861 N N . ARG A 1 111 ? -4.515 -8.787 28.659 1.00 92.44 111 ARG A N 1
ATOM 862 C CA . ARG A 1 111 ? -4.278 -8.481 30.072 1.00 92.44 111 ARG A CA 1
ATOM 863 C C . ARG A 1 111 ? -3.000 -7.668 30.215 1.00 92.44 111 ARG A C 1
ATOM 865 O O . ARG A 1 111 ? -1.960 -8.083 29.714 1.00 92.44 111 ARG A O 1
ATOM 872 N N . ALA A 1 112 ? -3.077 -6.541 30.911 1.00 88.44 112 ALA A N 1
ATOM 873 C CA . ALA A 1 112 ? -1.925 -5.713 31.265 1.00 88.44 112 ALA A CA 1
ATOM 874 C C . ALA A 1 112 ? -2.236 -4.909 32.536 1.00 88.44 112 ALA A C 1
ATOM 876 O O . ALA A 1 112 ? -3.387 -4.553 32.765 1.00 88.44 112 ALA A O 1
ATOM 877 N N . ASN A 1 113 ? -1.234 -4.658 33.385 1.00 85.56 113 ASN A N 1
ATOM 878 C CA . ASN A 1 113 ? -1.373 -3.902 34.643 1.00 85.56 113 ASN A CA 1
ATOM 879 C C . ASN A 1 113 ? -2.521 -4.376 35.562 1.00 85.56 113 ASN A C 1
ATOM 881 O O . ASN A 1 113 ? -3.189 -3.575 36.208 1.00 85.56 113 ASN A O 1
ATOM 885 N N . GLY A 1 114 ? -2.803 -5.684 35.596 1.00 83.75 114 GLY A N 1
ATOM 886 C CA . GLY A 1 114 ? -3.922 -6.241 36.372 1.00 83.75 114 GLY A CA 1
ATOM 887 C C . GLY A 1 114 ? -5.316 -5.941 35.802 1.00 83.75 114 GLY A C 1
ATOM 888 O O . GLY A 1 114 ? -6.311 -6.375 36.377 1.00 83.75 114 GLY A O 1
ATOM 889 N N . ARG A 1 115 ? -5.400 -5.247 34.662 1.00 88.69 115 ARG A N 1
ATOM 890 C CA . ARG A 1 115 ? -6.629 -5.009 33.901 1.00 88.69 115 ARG A CA 1
ATOM 891 C C . ARG A 1 115 ? -6.814 -6.076 32.833 1.00 88.69 115 ARG A C 1
ATOM 893 O O . ARG A 1 115 ? -5.849 -6.667 32.341 1.00 88.69 115 ARG A O 1
ATOM 900 N N . CYS A 1 116 ? -8.068 -6.306 32.469 1.00 90.06 116 CYS A N 1
ATOM 901 C CA . CYS A 1 116 ? -8.456 -7.248 31.433 1.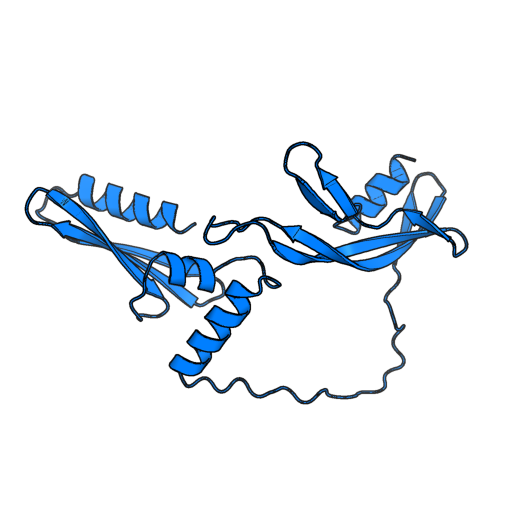00 90.06 116 CYS A CA 1
ATOM 902 C C . CYS A 1 116 ? -9.442 -6.568 30.485 1.00 90.06 116 CYS A C 1
ATOM 904 O O . CYS A 1 116 ? -10.446 -6.005 30.921 1.00 90.06 116 CYS A O 1
ATOM 906 N N . CYS A 1 117 ? -9.145 -6.614 29.190 1.00 93.62 117 CYS A N 1
ATOM 907 C CA . CYS A 1 117 ? -9.981 -6.029 28.152 1.00 93.62 117 CYS A CA 1
ATOM 908 C C . CYS A 1 117 ? -10.170 -7.018 27.001 1.00 93.62 117 CYS A C 1
ATOM 910 O O . CYS A 1 117 ? -9.340 -7.895 26.762 1.00 93.62 117 CYS A O 1
ATOM 912 N N . GLN A 1 118 ? -11.255 -6.843 26.257 1.00 94.94 118 GLN A N 1
ATOM 913 C CA . GLN A 1 118 ? -11.519 -7.565 25.021 1.00 94.94 118 GLN A CA 1
ATOM 914 C C . GLN A 1 118 ? -11.058 -6.720 23.836 1.00 94.94 118 GLN A C 1
ATOM 916 O O . GLN A 1 118 ? -11.557 -5.616 23.627 1.00 94.94 118 GLN A O 1
ATOM 921 N N . ALA A 1 119 ? -10.123 -7.234 23.050 1.00 95.25 119 ALA A N 1
ATOM 922 C CA . ALA A 1 119 ? -9.715 -6.646 21.787 1.00 95.25 119 ALA A CA 1
ATOM 923 C C . ALA A 1 119 ? -10.555 -7.242 20.651 1.00 95.25 119 ALA A C 1
ATOM 925 O O . ALA A 1 119 ? -10.622 -8.461 20.483 1.00 95.25 119 ALA A O 1
ATOM 926 N N . ARG A 1 120 ? -11.193 -6.385 19.853 1.00 93.88 120 ARG A N 1
ATOM 927 C CA . ARG A 1 120 ? -11.988 -6.775 18.684 1.00 93.88 120 ARG A CA 1
ATOM 928 C C . ARG A 1 120 ? -11.313 -6.286 17.405 1.00 93.88 120 ARG A C 1
ATOM 930 O O . ARG A 1 120 ? -11.005 -5.095 17.333 1.00 93.88 120 ARG A O 1
ATOM 937 N N . PRO A 1 121 ? -11.102 -7.141 16.389 1.00 94.19 121 PRO A N 1
ATOM 938 C CA . PRO A 1 121 ? -10.613 -6.680 15.099 1.00 94.19 121 PRO A CA 1
ATOM 939 C C . PRO A 1 121 ? -11.648 -5.759 14.437 1.00 94.19 121 PRO A C 1
ATOM 941 O O . PRO A 1 121 ? -12.846 -6.045 14.426 1.00 94.19 121 PRO A O 1
ATOM 944 N N . ALA A 1 122 ? -11.172 -4.661 13.859 1.00 93.25 122 ALA A N 1
ATOM 945 C CA . ALA A 1 122 ? -11.982 -3.626 13.230 1.00 93.25 122 ALA A CA 1
ATOM 946 C C . ALA A 1 122 ? -11.378 -3.176 11.889 1.00 93.25 122 ALA A C 1
ATOM 948 O O . ALA A 1 122 ? -10.180 -3.327 11.630 1.00 93.25 122 ALA A O 1
ATOM 949 N N . LEU A 1 123 ? -12.227 -2.617 11.021 1.00 93.44 123 LEU A N 1
ATOM 950 C CA . LEU A 1 123 ? -11.828 -2.011 9.751 1.00 93.44 123 LEU A CA 1
ATOM 951 C C . LEU A 1 123 ? -12.061 -0.505 9.801 1.00 93.44 123 LEU A C 1
ATOM 953 O O . LEU A 1 123 ? -13.185 -0.039 9.982 1.00 93.44 123 LEU A O 1
ATOM 957 N N . PHE A 1 124 ? -11.003 0.255 9.553 1.00 95.00 124 PHE A N 1
ATOM 958 C CA . PHE A 1 124 ? -11.026 1.708 9.555 1.00 95.00 124 PHE A CA 1
ATOM 959 C C . PHE A 1 124 ? -10.800 2.257 8.155 1.00 95.00 124 PHE A C 1
ATOM 961 O O . PHE A 1 124 ? -9.985 1.748 7.383 1.00 95.00 124 PHE A O 1
ATOM 968 N N . ARG A 1 125 ? -11.513 3.331 7.820 1.00 94.88 125 ARG A N 1
ATOM 969 C CA . ARG A 1 125 ? -11.287 4.074 6.581 1.00 94.88 125 ARG A CA 1
ATOM 970 C C . ARG A 1 125 ? -10.229 5.143 6.838 1.00 94.88 125 ARG A C 1
ATOM 972 O O . ARG A 1 125 ? -10.514 6.151 7.476 1.00 94.88 125 ARG A O 1
ATOM 979 N N . CYS A 1 126 ? -9.026 4.931 6.320 1.00 95.81 126 CYS A N 1
ATOM 980 C CA . CYS A 1 126 ? -7.864 5.779 6.569 1.00 95.81 126 CYS A CA 1
ATOM 981 C C . CYS A 1 126 ? -7.408 6.491 5.294 1.00 95.81 126 CYS A C 1
ATOM 983 O O . CYS A 1 126 ? -7.221 5.850 4.256 1.00 95.81 126 CYS A O 1
ATOM 985 N N . LEU A 1 127 ? -7.183 7.806 5.366 1.00 96.44 127 LEU A N 1
ATOM 986 C CA . LEU A 1 127 ? -6.537 8.548 4.286 1.00 96.44 127 LEU A CA 1
ATOM 987 C C . LEU A 1 127 ? -5.064 8.122 4.198 1.00 96.44 127 LEU A C 1
ATOM 989 O O . LEU A 1 127 ? -4.264 8.474 5.062 1.00 96.44 127 LEU A O 1
ATOM 993 N N . THR A 1 128 ? -4.733 7.337 3.172 1.00 94.75 128 THR A N 1
ATOM 994 C CA . THR A 1 128 ? -3.450 6.632 3.034 1.00 94.75 128 THR A CA 1
ATOM 995 C C . THR A 1 128 ? -2.710 7.124 1.783 1.00 94.75 128 THR A C 1
ATOM 997 O O . THR A 1 128 ? -3.324 7.186 0.711 1.00 94.75 128 THR A O 1
ATOM 1000 N N . PRO A 1 129 ? -1.412 7.476 1.873 1.00 94.88 129 PRO A N 1
ATOM 1001 C CA . PRO A 1 129 ? -0.629 7.908 0.720 1.00 94.88 129 PRO A CA 1
ATOM 1002 C C . PRO A 1 129 ? -0.264 6.727 -0.187 1.00 94.88 129 PRO A C 1
ATOM 1004 O O . PRO A 1 129 ? -0.181 5.581 0.249 1.00 94.88 129 PRO A O 1
ATOM 1007 N N . CYS A 1 130 ? -0.004 7.006 -1.465 1.00 92.00 130 CYS A N 1
ATOM 1008 C CA . CYS A 1 130 ? 0.581 6.006 -2.351 1.00 92.00 130 CYS A CA 1
ATOM 1009 C C . CYS A 1 130 ? 2.057 5.787 -1.971 1.00 92.00 130 CYS A C 1
ATOM 1011 O O . CYS A 1 130 ? 2.827 6.746 -2.056 1.00 92.00 130 CYS A O 1
ATOM 1013 N N . PRO A 1 131 ? 2.503 4.556 -1.661 1.00 89.94 131 PRO A N 1
ATOM 1014 C CA . PRO A 1 131 ? 3.912 4.281 -1.350 1.00 89.94 131 PRO A CA 1
ATOM 1015 C C . PRO A 1 131 ? 4.850 4.523 -2.544 1.00 89.94 131 PRO A C 1
ATOM 1017 O O . PRO A 1 131 ? 6.061 4.598 -2.381 1.00 89.94 131 PRO A O 1
ATOM 1020 N N . HIS A 1 132 ? 4.293 4.641 -3.751 1.00 90.00 132 HIS A N 1
ATOM 1021 C CA . HIS A 1 132 ? 5.027 4.910 -4.987 1.00 90.00 132 HIS A CA 1
ATOM 1022 C C . HIS A 1 132 ? 4.708 6.286 -5.590 1.00 90.00 132 HIS A C 1
ATOM 1024 O O . HIS A 1 132 ? 5.070 6.539 -6.736 1.00 90.00 132 HIS A O 1
ATOM 1030 N N . ALA A 1 133 ? 3.976 7.145 -4.866 1.00 90.94 133 ALA A N 1
ATOM 1031 C CA . ALA A 1 133 ? 3.555 8.476 -5.320 1.00 90.94 133 ALA A CA 1
ATOM 1032 C C . ALA A 1 133 ? 2.847 8.505 -6.698 1.00 90.94 133 ALA A C 1
ATOM 1034 O O . ALA A 1 133 ? 2.855 9.512 -7.399 1.00 90.94 133 ALA A O 1
ATOM 1035 N N . VAL A 1 134 ? 2.206 7.402 -7.105 1.00 91.69 134 VAL A N 1
ATOM 1036 C CA . VAL A 1 134 ? 1.514 7.292 -8.404 1.00 91.69 134 VAL A CA 1
ATOM 1037 C C . VAL A 1 134 ? 0.183 8.056 -8.424 1.00 91.69 134 VAL A C 1
ATOM 1039 O O . VAL A 1 134 ? -0.289 8.486 -9.481 1.00 91.69 134 VAL A O 1
ATOM 1042 N N . HIS A 1 135 ? -0.422 8.214 -7.252 1.00 91.38 135 HIS A N 1
ATOM 1043 C CA . HIS A 1 135 ? -1.651 8.958 -7.012 1.00 91.38 135 HIS A CA 1
ATOM 1044 C C . HIS A 1 135 ? -1.553 9.685 -5.664 1.00 91.38 135 HIS A C 1
ATOM 1046 O O . HIS A 1 135 ? -0.727 9.332 -4.818 1.00 91.38 135 HIS A O 1
ATOM 1052 N N . SER A 1 136 ? -2.411 10.686 -5.458 1.00 93.75 136 SER A N 1
ATOM 1053 C CA . SER A 1 136 ? -2.552 11.374 -4.172 1.00 93.75 136 SER A CA 1
ATOM 1054 C C . SER A 1 136 ? -3.052 10.428 -3.072 1.00 93.75 136 SER A C 1
ATOM 1056 O O . SER A 1 136 ? -3.464 9.293 -3.339 1.00 93.75 136 SER A O 1
ATOM 1058 N N . ALA A 1 137 ? -3.004 10.882 -1.816 1.00 95.06 137 ALA A N 1
ATOM 1059 C CA . ALA A 1 137 ? -3.568 10.121 -0.709 1.00 95.06 137 ALA A CA 1
ATOM 1060 C C . ALA A 1 137 ? -5.075 9.908 -0.911 1.00 95.06 137 ALA A C 1
ATOM 1062 O O . ALA A 1 137 ? -5.804 10.838 -1.262 1.00 95.06 137 ALA A O 1
ATOM 1063 N N . ILE A 1 138 ? -5.535 8.678 -0.690 1.00 94.81 138 ILE A N 1
ATOM 1064 C CA . ILE A 1 138 ? -6.934 8.284 -0.883 1.00 94.81 138 ILE A CA 1
ATOM 1065 C C . ILE A 1 138 ? -7.438 7.470 0.310 1.00 94.81 138 ILE A C 1
ATOM 1067 O O . ILE A 1 138 ? -6.637 6.860 1.023 1.00 94.81 138 ILE A O 1
ATOM 1071 N N . PRO A 1 139 ? -8.759 7.440 0.557 1.00 94.50 139 PRO A N 1
ATOM 1072 C CA . PRO A 1 139 ? -9.319 6.596 1.601 1.00 94.50 139 PRO A CA 1
ATOM 1073 C C . PRO A 1 139 ? -9.126 5.111 1.269 1.00 94.50 139 PRO A C 1
ATOM 1075 O O . PRO A 1 139 ? -9.596 4.643 0.233 1.00 94.50 139 PRO A O 1
ATOM 1078 N N . MET A 1 140 ? -8.485 4.367 2.166 1.00 93.81 140 MET A N 1
ATOM 1079 C CA . MET A 1 140 ? -8.285 2.919 2.074 1.00 93.81 140 MET A CA 1
ATOM 1080 C C . MET A 1 140 ? -8.789 2.237 3.346 1.00 93.81 140 MET A C 1
ATOM 1082 O O . MET A 1 140 ? -8.760 2.830 4.424 1.00 93.81 140 MET A O 1
ATOM 1086 N N . GLN A 1 141 ? -9.253 0.992 3.227 1.00 93.69 141 GLN A N 1
ATOM 1087 C CA . GLN A 1 141 ? -9.564 0.178 4.402 1.00 93.69 141 GLN A CA 1
ATOM 1088 C C . GLN A 1 141 ? -8.267 -0.332 5.034 1.00 93.69 141 GLN A C 1
ATOM 1090 O O . GLN A 1 141 ? -7.416 -0.897 4.338 1.00 93.69 141 GLN A O 1
ATOM 1095 N N . LYS A 1 142 ? -8.130 -0.127 6.343 1.00 93.88 142 LYS A N 1
ATOM 1096 C CA . LYS A 1 142 ? -7.023 -0.590 7.180 1.00 93.88 142 LYS A CA 1
ATOM 1097 C C . LYS A 1 142 ? -7.580 -1.415 8.333 1.00 93.88 142 LYS A C 1
ATOM 1099 O O . LYS A 1 142 ? -8.586 -1.042 8.929 1.00 93.88 142 LYS A O 1
ATOM 1104 N N . THR A 1 143 ? -6.931 -2.529 8.636 1.00 94.25 143 THR A N 1
ATOM 1105 C CA . THR A 1 143 ? -7.241 -3.338 9.817 1.00 94.25 143 THR A CA 1
ATOM 1106 C C . THR A 1 143 ? -6.678 -2.677 11.069 1.00 94.25 143 THR A C 1
ATOM 1108 O O . THR A 1 143 ? -5.629 -2.036 11.017 1.00 94.25 143 THR A O 1
ATOM 1111 N N . GLY A 1 144 ? -7.350 -2.869 12.193 1.00 95.38 144 GLY A N 1
ATOM 1112 C CA . GLY A 1 144 ? -6.854 -2.514 13.515 1.00 95.38 144 GLY A CA 1
ATOM 1113 C C . GLY A 1 144 ? -7.726 -3.148 14.590 1.00 95.38 144 GLY A C 1
ATOM 1114 O O . GLY A 1 144 ? -8.420 -4.128 14.318 1.00 95.38 144 GLY A O 1
ATOM 1115 N N . TRP A 1 145 ? -7.686 -2.584 15.792 1.00 96.38 145 TRP A N 1
ATOM 1116 C CA . TRP A 1 145 ? -8.353 -3.134 16.965 1.00 96.38 145 TRP A CA 1
ATOM 1117 C C . TRP A 1 145 ? -9.111 -2.057 17.739 1.00 96.38 145 TRP A C 1
ATOM 1119 O O . TRP A 1 145 ? -8.617 -0.945 17.915 1.00 96.38 145 TRP A O 1
ATOM 1129 N N . ASP A 1 146 ? -10.290 -2.421 18.232 1.00 96.00 146 ASP A N 1
ATOM 1130 C CA . ASP A 1 146 ? -11.026 -1.675 19.251 1.00 96.00 146 ASP A CA 1
ATOM 1131 C C . ASP A 1 146 ? -10.961 -2.458 20.573 1.00 96.00 146 ASP A C 1
ATOM 1133 O O . ASP A 1 146 ? -11.112 -3.681 20.589 1.00 96.00 146 ASP A O 1
ATOM 1137 N N . LEU A 1 147 ? -10.731 -1.768 21.688 1.00 95.44 147 LEU A N 1
ATOM 1138 C CA . LEU A 1 147 ? -10.661 -2.341 23.031 1.00 95.44 147 LEU A CA 1
ATOM 1139 C C . LEU A 1 147 ? -11.942 -2.074 23.802 1.00 95.44 147 LEU A C 1
ATOM 1141 O O . LEU A 1 147 ? -12.425 -0.943 23.852 1.00 95.44 147 LEU A O 1
ATOM 1145 N N . PHE A 1 148 ? -12.441 -3.109 24.467 1.00 94.75 148 PHE A N 1
ATOM 1146 C CA . PHE A 1 148 ? -13.649 -3.065 25.270 1.00 94.75 148 PHE A CA 1
ATOM 1147 C C . PHE A 1 148 ? -13.373 -3.513 26.704 1.00 94.75 148 PHE A C 1
ATOM 1149 O O . PHE A 1 148 ? -12.724 -4.530 26.939 1.00 94.75 148 PHE A O 1
ATOM 1156 N N . GLU A 1 149 ? -13.923 -2.786 27.669 1.00 93.50 149 GLU A N 1
ATOM 1157 C CA . GLU A 1 149 ? -13.924 -3.149 29.088 1.00 93.50 149 GLU A CA 1
ATOM 1158 C C . GLU A 1 149 ? -15.364 -3.031 29.597 1.00 93.50 149 GLU A C 1
ATOM 1160 O O . GLU A 1 149 ? -16.041 -2.031 29.347 1.00 93.50 149 GLU A O 1
ATOM 1165 N N . ALA A 1 150 ? -15.881 -4.095 30.223 1.00 89.81 150 ALA A N 1
ATOM 1166 C CA . ALA A 1 150 ? -17.284 -4.189 30.651 1.00 89.81 150 ALA A CA 1
ATOM 1167 C C . ALA A 1 150 ? -18.304 -3.802 29.548 1.00 89.81 150 ALA A C 1
ATOM 1169 O O . ALA A 1 150 ? -19.300 -3.121 29.798 1.00 89.81 150 ALA A O 1
ATOM 1170 N N . GLY A 1 151 ? -18.030 -4.204 28.300 1.00 87.25 151 GLY A N 1
ATOM 1171 C CA . GLY A 1 151 ? -18.888 -3.936 27.139 1.00 87.25 151 GLY A CA 1
ATOM 1172 C C . GLY A 1 151 ? -18.808 -2.513 26.570 1.00 87.25 151 GLY A C 1
ATOM 1173 O O . GLY A 1 151 ? -19.494 -2.221 25.591 1.00 87.25 151 GLY A O 1
ATOM 1174 N N . ARG A 1 152 ? -17.974 -1.627 27.128 1.00 92.19 152 ARG A N 1
ATOM 1175 C CA . ARG A 1 152 ? -17.768 -0.257 26.630 1.00 92.19 152 ARG A CA 1
ATOM 1176 C C . ARG A 1 152 ? -16.462 -0.159 25.859 1.00 92.19 152 ARG A C 1
ATOM 1178 O O . ARG A 1 152 ? -15.450 -0.658 26.334 1.00 92.19 152 ARG A O 1
ATOM 1185 N N . CYS A 1 153 ? -16.483 0.506 24.704 1.00 93.81 153 CYS A N 1
ATOM 1186 C CA . CYS A 1 153 ? -15.259 0.808 23.966 1.00 93.81 153 CYS A CA 1
ATOM 1187 C C . CYS A 1 153 ? -14.430 1.830 24.759 1.00 93.81 153 CYS A C 1
ATOM 1189 O O . CYS A 1 153 ? -14.927 2.917 25.060 1.00 93.81 153 CYS A O 1
ATOM 1191 N N . ILE A 1 154 ? -13.201 1.463 25.120 1.00 95.06 154 ILE A N 1
ATOM 1192 C CA . ILE A 1 154 ? -12.271 2.296 25.897 1.00 95.06 154 ILE A CA 1
ATOM 1193 C C . ILE A 1 154 ? -11.154 2.890 25.035 1.00 95.06 154 ILE A C 1
ATOM 1195 O O . ILE A 1 154 ? -10.594 3.923 25.390 1.00 95.06 154 ILE A O 1
ATOM 1199 N N . ALA A 1 155 ? -10.841 2.260 23.902 1.00 95.19 155 ALA A N 1
ATOM 1200 C CA . ALA A 1 155 ? -9.862 2.736 22.935 1.00 95.19 155 ALA A CA 1
ATOM 1201 C C . ALA A 1 155 ? -10.157 2.132 21.568 1.00 95.19 155 ALA A C 1
ATOM 1203 O O . ALA A 1 155 ? -10.565 0.980 21.474 1.00 95.19 155 ALA A O 1
ATOM 1204 N N . GLY A 1 156 ? -9.939 2.895 20.507 1.00 94.38 156 GLY A N 1
ATOM 1205 C CA . GLY A 1 156 ? -10.248 2.454 19.157 1.00 94.38 156 GLY A CA 1
ATOM 1206 C C . GLY A 1 156 ? -10.272 3.603 18.162 1.00 94.38 156 GLY A C 1
ATOM 1207 O O . GLY A 1 156 ? -9.983 4.752 18.509 1.00 94.38 156 GLY A O 1
ATOM 1208 N N . GLY A 1 157 ? -10.644 3.309 16.921 1.00 95.25 157 GLY A N 1
ATOM 1209 C CA . GLY A 1 157 ? -10.791 4.328 15.880 1.00 95.25 157 GLY A CA 1
ATOM 1210 C C . GLY A 1 157 ? -9.485 4.738 15.193 1.00 95.25 157 GLY A C 1
ATOM 1211 O O . GLY A 1 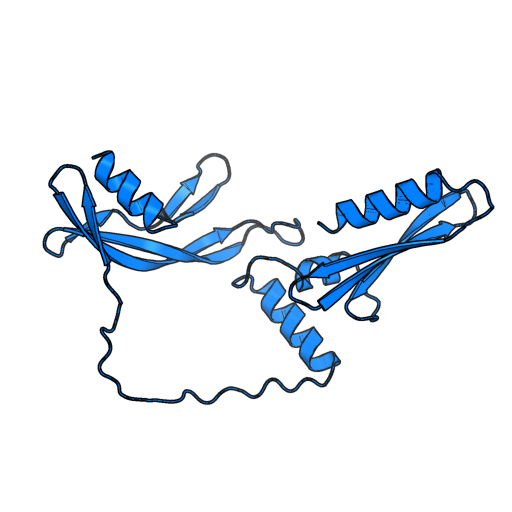157 ? -8.545 3.954 15.050 1.00 95.25 157 GLY A O 1
ATOM 1212 N N . VAL A 1 158 ? -9.447 5.982 14.704 1.00 96.56 158 VAL A N 1
ATOM 1213 C CA . VAL A 1 158 ? -8.346 6.517 13.888 1.00 96.56 158 VAL A CA 1
ATOM 1214 C C . VAL A 1 158 ? -7.680 7.723 14.539 1.00 96.56 158 VAL A C 1
ATOM 1216 O O . VAL A 1 158 ? -8.343 8.611 15.070 1.00 96.56 158 VAL A O 1
ATOM 1219 N N . LEU A 1 159 ? -6.359 7.788 14.424 1.00 95.88 159 LEU A N 1
ATOM 1220 C CA . LEU A 1 159 ? -5.554 8.966 14.709 1.00 95.88 159 LEU A CA 1
ATOM 1221 C C . LEU A 1 159 ? -5.325 9.759 13.425 1.00 95.88 159 LEU A C 1
ATOM 1223 O O . LEU A 1 159 ? -4.919 9.200 12.404 1.00 95.88 159 LEU A O 1
ATOM 1227 N N . LYS A 1 160 ? -5.544 11.074 13.492 1.00 95.81 160 LYS A N 1
ATOM 1228 C CA . LYS A 1 160 ? -5.201 12.012 12.421 1.00 95.81 160 LYS A CA 1
ATOM 1229 C C . LYS A 1 160 ? -3.871 12.677 12.745 1.00 95.81 160 LYS A C 1
ATOM 1231 O O . LYS A 1 160 ? -3.752 13.346 13.766 1.00 95.81 160 LYS A O 1
ATOM 1236 N N . ASN A 1 161 ? -2.901 12.546 11.849 1.00 94.62 161 ASN A N 1
ATOM 1237 C CA . ASN A 1 161 ? -1.669 13.315 11.929 1.00 94.62 161 ASN A CA 1
ATOM 1238 C C . ASN A 1 161 ? -1.968 14.776 11.516 1.00 94.62 161 ASN A C 1
ATOM 1240 O O . ASN A 1 161 ? -2.459 14.994 10.404 1.00 94.62 161 ASN A O 1
ATOM 1244 N N . PRO A 1 162 ? -1.721 15.774 12.385 1.00 92.50 162 PRO A N 1
ATOM 1245 C CA . PRO A 1 162 ? -2.041 17.170 12.092 1.00 92.50 162 PRO A CA 1
ATOM 1246 C C . PRO A 1 162 ? -1.139 17.787 11.015 1.00 92.50 162 PRO A C 1
ATOM 1248 O O . PRO A 1 162 ? -1.605 18.643 10.271 1.00 92.50 162 PRO A O 1
ATOM 1251 N N . GLU A 1 163 ? 0.111 17.338 10.894 1.00 93.56 163 GLU A N 1
ATOM 1252 C CA . GLU A 1 163 ? 1.091 17.869 9.938 1.00 93.56 163 GLU A CA 1
ATOM 1253 C C . GLU A 1 163 ? 0.844 17.341 8.524 1.00 93.56 163 GLU A C 1
ATOM 1255 O O . GLU A 1 163 ? 0.868 18.088 7.551 1.00 93.56 163 GLU A O 1
ATOM 1260 N N . THR A 1 164 ? 0.582 16.038 8.405 1.00 91.94 164 THR A N 1
ATOM 1261 C CA . THR A 1 164 ? 0.430 15.373 7.101 1.00 91.94 164 THR A CA 1
ATOM 1262 C C . THR A 1 164 ? -1.028 15.219 6.672 1.00 91.94 164 THR A C 1
ATOM 1264 O O . THR A 1 164 ? -1.308 14.903 5.517 1.00 91.94 164 THR A O 1
ATOM 1267 N N . GLY A 1 165 ? -1.977 15.390 7.598 1.00 93.25 165 GLY A N 1
ATOM 1268 C CA . GLY A 1 165 ? -3.403 15.145 7.378 1.00 93.25 165 GLY A CA 1
ATOM 1269 C C . GLY A 1 165 ? -3.782 13.668 7.208 1.00 93.25 165 GLY A C 1
ATOM 1270 O O . GLY A 1 165 ? -4.969 13.375 7.049 1.00 93.25 165 GLY A O 1
ATOM 1271 N N . LEU A 1 166 ? -2.810 12.748 7.249 1.00 95.19 166 LEU A N 1
ATOM 1272 C CA . LEU A 1 166 ? -2.989 11.306 7.067 1.00 95.19 166 LEU A CA 1
ATOM 1273 C C . LEU A 1 166 ? -3.624 10.658 8.292 1.00 95.19 166 LEU A C 1
ATOM 1275 O O . LEU A 1 166 ? -3.473 11.145 9.415 1.00 95.19 166 LEU A O 1
ATOM 1279 N N . TRP A 1 167 ? -4.352 9.563 8.072 1.00 96.69 167 TRP A N 1
ATOM 1280 C CA . TRP A 1 167 ? -5.050 8.853 9.145 1.00 96.69 167 TRP A CA 1
ATOM 1281 C C . TRP A 1 167 ? -4.486 7.447 9.298 1.00 96.69 167 TRP A C 1
ATOM 1283 O O . TRP A 1 167 ? -4.213 6.779 8.302 1.00 96.69 167 TRP A O 1
ATOM 1293 N N . VAL A 1 168 ? -4.369 6.977 10.535 1.00 95.25 168 VAL A N 1
ATOM 1294 C CA . VAL A 1 168 ? -3.938 5.613 10.867 1.00 95.25 168 VAL A CA 1
ATOM 1295 C C . VAL A 1 168 ? -4.845 5.035 11.950 1.00 95.25 168 VAL A C 1
ATOM 1297 O O . VAL A 1 168 ? -5.378 5.809 12.744 1.00 95.25 168 VAL A O 1
ATOM 1300 N N . PRO A 1 169 ? -5.063 3.711 12.012 1.00 96.94 169 PRO A N 1
ATOM 1301 C CA . PRO A 1 169 ? -5.721 3.106 13.166 1.00 96.94 169 PRO A CA 1
ATOM 1302 C C . PRO A 1 169 ? -4.972 3.469 14.453 1.00 96.94 169 PRO A C 1
ATOM 1304 O O . PRO A 1 169 ? -3.742 3.437 14.462 1.00 96.94 169 PRO A O 1
ATOM 1307 N N . LEU A 1 170 ? -5.698 3.795 15.526 1.00 96.81 170 LEU A N 1
ATOM 1308 C CA . LEU A 1 170 ? -5.094 4.037 16.843 1.00 96.81 170 LEU A CA 1
ATOM 1309 C C . LEU A 1 170 ? -4.317 2.801 17.310 1.00 96.81 170 LEU A C 1
ATOM 1311 O O . LEU A 1 170 ? -3.191 2.917 17.784 1.00 96.81 170 LEU A O 1
ATOM 1315 N N . LEU A 1 171 ? -4.917 1.624 17.128 1.00 96.94 171 LEU A N 1
ATOM 1316 C CA . LEU A 1 171 ? -4.360 0.328 17.506 1.00 96.94 171 LEU A CA 1
ATOM 1317 C C . LEU A 1 171 ? -4.239 -0.539 16.240 1.00 96.94 171 LEU A C 1
ATOM 1319 O O . LEU A 1 171 ? -5.141 -1.320 15.932 1.00 96.94 171 LEU A O 1
ATOM 1323 N N . PRO A 1 172 ? -3.173 -0.372 15.435 1.00 95.25 172 PRO A N 1
ATOM 1324 C CA . PRO A 1 172 ? -3.039 -1.062 14.148 1.00 95.25 172 PRO A CA 1
ATOM 1325 C C . PRO A 1 172 ? -2.770 -2.566 14.294 1.00 95.25 172 PRO A C 1
ATOM 1327 O O . PRO A 1 172 ? -3.052 -3.335 13.376 1.00 95.25 172 PRO A O 1
ATOM 1330 N N . THR A 1 173 ? -2.240 -2.996 15.440 1.00 95.31 173 THR A N 1
ATOM 1331 C CA . THR A 1 173 ? -1.911 -4.393 15.748 1.00 95.31 173 THR A CA 1
ATOM 1332 C C . THR A 1 173 ? -2.394 -4.764 17.148 1.00 95.31 173 THR A C 1
ATOM 1334 O O . THR A 1 173 ? -2.623 -3.892 17.988 1.00 95.31 173 THR A O 1
ATOM 1337 N N . LEU A 1 174 ? -2.525 -6.068 17.409 1.00 93.75 174 LEU A N 1
ATOM 1338 C CA . LEU A 1 174 ? -2.862 -6.565 18.744 1.00 93.75 174 LEU A CA 1
ATOM 1339 C C . LEU A 1 174 ? -1.772 -6.200 19.766 1.00 93.75 174 LEU A C 1
ATOM 1341 O O . LEU A 1 174 ? -2.076 -5.863 20.904 1.00 93.75 174 LEU A O 1
ATOM 1345 N N . GLU A 1 175 ? -0.510 -6.206 19.337 1.00 94.75 175 GLU A N 1
ATOM 1346 C CA . GLU A 1 175 ? 0.628 -5.768 20.148 1.00 94.75 175 GLU A CA 1
ATOM 1347 C C . GLU A 1 175 ? 0.507 -4.285 20.530 1.00 94.75 175 GLU A C 1
ATOM 1349 O O . GLU A 1 175 ? 0.628 -3.947 21.702 1.00 94.75 175 GLU A O 1
ATOM 1354 N N . ALA A 1 176 ? 0.139 -3.406 19.587 1.00 94.81 176 ALA A N 1
ATOM 1355 C CA . ALA A 1 176 ? -0.114 -1.997 19.890 1.00 94.81 176 ALA A CA 1
ATOM 1356 C C . ALA A 1 176 ? -1.270 -1.816 20.890 1.00 94.81 176 ALA A C 1
ATOM 1358 O O . ALA A 1 176 ? -1.194 -0.963 21.770 1.00 94.81 176 ALA A O 1
ATOM 1359 N N . ALA A 1 177 ? -2.317 -2.642 20.793 1.00 94.44 177 ALA A N 1
ATOM 1360 C CA . ALA A 1 177 ? -3.405 -2.704 21.769 1.00 94.44 177 ALA A CA 1
ATOM 1361 C C . ALA A 1 177 ? -2.918 -3.109 23.174 1.00 94.44 177 ALA A C 1
ATOM 1363 O O . ALA A 1 177 ? -3.293 -2.474 24.161 1.00 94.44 177 ALA A O 1
ATOM 1364 N N . GLN A 1 178 ? -2.057 -4.124 23.272 1.00 93.75 178 GLN A N 1
ATOM 1365 C CA . GLN A 1 178 ? -1.457 -4.555 24.539 1.00 93.75 178 GLN A CA 1
ATOM 1366 C C . GLN A 1 178 ? -0.561 -3.468 25.140 1.00 93.75 178 GLN A C 1
ATOM 1368 O O . GLN A 1 178 ? -0.693 -3.156 26.322 1.00 93.75 178 GLN A O 1
ATOM 1373 N N . THR A 1 179 ? 0.308 -2.853 24.332 1.00 94.56 179 THR A N 1
ATOM 1374 C CA . THR A 1 179 ? 1.167 -1.743 24.765 1.00 94.56 179 THR A CA 1
ATOM 1375 C C . THR A 1 179 ? 0.343 -0.547 25.225 1.00 94.56 179 THR A C 1
ATOM 1377 O O . THR A 1 179 ? 0.653 0.040 26.257 1.00 94.56 179 THR A O 1
ATOM 1380 N N . TRP A 1 180 ? -0.728 -0.204 24.502 1.00 94.62 180 TRP A N 1
ATOM 1381 C CA . TRP A 1 180 ? -1.623 0.881 24.893 1.00 94.62 180 TRP A CA 1
ATOM 1382 C C . TRP A 1 180 ? -2.258 0.610 26.258 1.00 94.62 180 TRP A C 1
ATOM 1384 O O . TRP A 1 180 ? -2.219 1.491 27.112 1.00 94.62 180 TRP A O 1
ATOM 1394 N N . LEU A 1 181 ? -2.771 -0.607 26.489 1.00 93.88 181 LEU A N 1
ATOM 1395 C CA . LEU A 1 181 ? -3.375 -0.994 27.769 1.00 93.88 181 LEU A CA 1
ATOM 1396 C C . LEU A 1 181 ? -2.353 -1.001 28.916 1.00 93.88 181 LEU A C 1
ATOM 1398 O O . LEU A 1 181 ? -2.692 -0.612 30.027 1.00 93.88 181 LEU A O 1
ATOM 1402 N N . ALA A 1 182 ? -1.110 -1.410 28.647 1.00 92.81 182 ALA A N 1
ATOM 1403 C CA . ALA A 1 182 ? -0.014 -1.390 29.618 1.00 92.81 182 ALA A CA 1
ATOM 1404 C C . ALA A 1 182 ? 0.494 0.026 29.953 1.00 92.81 182 ALA A C 1
ATOM 1406 O O . ALA A 1 182 ? 1.186 0.205 30.953 1.00 92.81 182 ALA A O 1
ATOM 1407 N N . ALA A 1 183 ? 0.187 1.022 29.122 1.00 91.75 183 ALA A N 1
ATOM 1408 C CA . ALA A 1 183 ? 0.550 2.418 29.351 1.00 91.75 183 ALA A CA 1
ATOM 1409 C C . ALA A 1 183 ? -0.554 3.231 30.056 1.00 91.75 183 ALA A C 1
ATOM 1411 O O . ALA A 1 183 ? -0.318 4.395 30.379 1.00 91.75 183 ALA A O 1
ATOM 1412 N N . GLN A 1 184 ? -1.741 2.642 30.260 1.00 84.44 184 GLN A N 1
ATOM 1413 C CA . GLN A 1 184 ? -2.818 3.209 31.082 1.00 84.44 184 GLN A CA 1
ATOM 1414 C C . GLN A 1 184 ? -2.621 2.864 32.560 1.00 84.44 184 GLN A C 1
ATOM 1416 O O . GLN A 1 184 ? -2.997 3.720 33.387 1.00 84.44 184 GLN A O 1
#

Sequence (184 aa):
MIEHLEDEVRDELASSKHGQTRAVAVMHVNGDRLEVLGRIGPGGTIRLGYSYCGVRMERKTLLTLVCPEQSCPCRVASRANWHRHQGIVIPATPPRFQPVARPLIEEVEIRANGRCCQARPALFRCLTPCPHAVHSAIPMQKTGWDLFEAGRCIAGGVLKNPETGLWVPLLPTLEAAQTWLAAQ

Foldseek 3Di:
DVVVQVVVFVVCLVPDPDPDQKDKDWDAAPNKIKMWMWGQDVPRDIDIWIDINRHTDDPLLVLQCRFPAPQDPSNVVSVVVVCVVVVNPPPPPDPPDDPDPDPPWPWDWADAPNDIKTKTKDWAFKQAQGPVNSDGGDTGIAIFIFIGDPRDTPDWYWDQDPVPRTIDICGRDVVSVNVVVNVD

Radius of gyration: 23.14 Å; chains: 1; bounding box: 57×42×66 Å